Protein AF-A0A9N9B4R3-F1 (afdb_monomer)

Secondary structure (DSSP, 8-state):
-------------HHHHHHHHHHHHHHHHTTT------------------S-SHHHHHHHHHHHHHHHHHHHHHHHHHTT--------TTSPBP-GGGSTT-EEEEE-SHHHHHHHHHH----EEEEEEE----SSSPPSP-EEEEE-SSEEEEE-GGGSSS--HHHHHHHH-TTSEEEESSHHHHHHHHHHHH-----SEEEHHHHHHHH-GGG-----SS--HHHHHHHHTS-B----HHHHTS-TTSSS--HHHHHHHHHHS-HHHHHHHHHHHHHHHHH-TT---EE-EE---TTT-------EEP--

Nearest PDB structures (foldseek):
  2e6m-assembly1_A  TM=8.927E-01  e=1.886E-16  Mus musculus
  5c0y-assembly2_B  TM=7.073E-01  e=2.313E-08  Saccharomyces cerevisiae S288C
  3sag-assembly1_A  TM=7.606E-01  e=1.758E-07  Homo sapiens
  3sah-assembly2_B  TM=7.892E-01  e=4.701E-07  Homo sapiens
  5c0x-assembly1_K  TM=7.473E-01  e=3.910E-07  Saccharomyces cerevisiae S288C

Sequence (312 aa):
MFAIKAGTRFKNFRSLERIFATLKNRSRTISELGNSKSVIKVNDTDDEAKITHEDAEEAAISIEKIARNKLSKTTKTTNSIKSIKIIDNSLPVLSYKDDEKYKIKYISDDREANELIGMNRSKLFGFDIEWRVFPKPPSPVSLLQLCDASTIFLFHVARMQRFPRYLQELMENPMILKFGPNICADGKKLFRDYDIQCKSLVELGSLGIQVKKDGFITQRKVQSLRTLVEVLLEKQIIKDQKIQKSNWDCCWLSKPQIDYAANDATYLLAERIFALQSEQIALDPSISYAIDLCDIDQETTKVRRFAMKIII

Radius of gyration: 25.06 Å; Cα contacts (8 Å, |Δi|>4): 427; chains: 1; bounding box: 73×64×55 Å

Structure (mmCIF, N/CA/C/O backbone):
data_AF-A0A9N9B4R3-F1
#
_entry.id   AF-A0A9N9B4R3-F1
#
loop_
_atom_site.group_PDB
_atom_site.id
_atom_site.type_symbol
_atom_site.label_atom_id
_atom_site.label_alt_id
_atom_site.label_comp_id
_atom_site.label_asym_id
_atom_site.label_entity_id
_atom_site.label_seq_id
_atom_site.pdbx_PDB_ins_code
_atom_site.Cartn_x
_atom_site.Cartn_y
_atom_site.Cartn_z
_atom_site.occupancy
_atom_site.B_iso_or_equiv
_atom_site.auth_seq_id
_atom_site.auth_comp_id
_atom_site.auth_asym_id
_atom_site.auth_atom_id
_atom_site.pdbx_PDB_model_num
ATOM 1 N N . MET A 1 1 ? 10.450 26.202 32.221 1.00 26.80 1 MET A N 1
ATOM 2 C CA . MET A 1 1 ? 11.424 25.471 31.381 1.00 26.80 1 MET A CA 1
ATOM 3 C C . MET A 1 1 ? 10.812 24.113 31.057 1.00 26.80 1 MET A C 1
ATOM 5 O O . MET A 1 1 ? 10.721 23.287 31.953 1.00 26.80 1 MET A O 1
ATOM 9 N N . PHE A 1 2 ? 10.278 23.921 29.847 1.00 19.45 2 PHE A N 1
ATOM 10 C CA . PHE A 1 2 ? 9.585 22.678 29.478 1.00 19.45 2 PHE A CA 1
ATOM 11 C C . PHE A 1 2 ? 10.581 21.637 28.958 1.00 19.45 2 PHE A C 1
ATOM 13 O O . PHE A 1 2 ? 11.255 21.877 27.962 1.00 19.45 2 PHE A O 1
ATOM 20 N N . ALA A 1 3 ? 10.649 20.481 29.618 1.00 19.91 3 ALA A N 1
ATOM 21 C CA . ALA A 1 3 ? 11.427 19.335 29.163 1.00 19.91 3 ALA A CA 1
ATOM 22 C C . ALA A 1 3 ? 10.493 18.308 28.505 1.00 19.91 3 ALA A C 1
ATOM 24 O O . ALA A 1 3 ? 9.799 17.561 29.195 1.00 19.91 3 ALA A O 1
ATOM 25 N N . ILE A 1 4 ? 10.472 18.265 27.170 1.00 21.92 4 ILE A N 1
ATOM 26 C CA . ILE A 1 4 ? 9.759 17.218 26.426 1.00 21.92 4 ILE A CA 1
ATOM 27 C C . ILE A 1 4 ? 10.577 15.929 26.547 1.00 21.92 4 ILE A C 1
ATOM 29 O O . ILE A 1 4 ? 11.619 15.773 25.911 1.00 21.92 4 ILE A O 1
ATOM 33 N N . LYS A 1 5 ? 10.128 15.009 27.404 1.00 21.55 5 LYS A N 1
ATOM 34 C CA . LYS A 1 5 ? 10.798 13.725 27.626 1.00 21.55 5 LYS A CA 1
ATOM 35 C C . LYS A 1 5 ? 10.288 12.699 26.614 1.00 21.55 5 LYS A C 1
ATOM 37 O O . LYS A 1 5 ? 9.109 12.361 26.614 1.00 21.55 5 LYS A O 1
ATOM 42 N N . ALA A 1 6 ? 11.177 12.218 25.750 1.00 29.66 6 ALA A N 1
ATOM 43 C CA . ALA A 1 6 ? 10.829 11.252 24.713 1.00 29.66 6 ALA A CA 1
ATOM 44 C C . ALA A 1 6 ? 10.437 9.879 25.290 1.00 29.66 6 ALA A C 1
ATOM 46 O O . ALA A 1 6 ? 11.010 9.427 26.284 1.00 29.66 6 ALA A O 1
ATOM 47 N N . GLY A 1 7 ? 9.534 9.181 24.593 1.00 25.58 7 GLY A N 1
ATOM 48 C CA . GLY A 1 7 ? 9.354 7.734 24.727 1.00 25.58 7 GLY A CA 1
ATOM 49 C C . GLY A 1 7 ? 7.910 7.265 24.899 1.00 25.58 7 GLY A C 1
ATOM 50 O O . GLY A 1 7 ? 7.360 7.287 25.996 1.00 25.58 7 GLY A O 1
ATOM 51 N N . THR A 1 8 ? 7.334 6.687 23.843 1.00 24.30 8 THR A N 1
ATOM 52 C CA . THR A 1 8 ? 6.217 5.739 23.977 1.00 24.30 8 THR A CA 1
ATOM 53 C C . THR A 1 8 ? 6.326 4.666 22.894 1.00 24.30 8 THR A C 1
ATOM 55 O O . THR A 1 8 ? 5.954 4.871 21.744 1.00 24.30 8 THR A O 1
ATOM 58 N N . ARG A 1 9 ? 6.876 3.495 23.248 1.00 29.38 9 ARG A N 1
ATOM 59 C CA . ARG A 1 9 ? 6.822 2.304 22.383 1.00 29.38 9 ARG A CA 1
ATOM 60 C C . ARG A 1 9 ? 5.380 1.791 22.370 1.00 29.38 9 ARG A C 1
ATOM 62 O O . ARG A 1 9 ? 4.942 1.211 23.362 1.00 29.38 9 ARG A O 1
ATOM 69 N N . PHE A 1 10 ? 4.663 1.976 21.263 1.00 29.78 10 PHE A N 1
ATOM 70 C CA . PHE A 1 10 ? 3.275 1.532 21.102 1.00 29.78 10 PHE A CA 1
ATOM 71 C C . PHE A 1 10 ? 3.154 -0.004 21.073 1.00 29.78 10 PHE A C 1
ATOM 73 O O . PHE A 1 10 ? 3.114 -0.639 20.023 1.00 29.78 10 PHE A O 1
ATOM 80 N N . LYS A 1 11 ? 3.077 -0.623 22.257 1.00 30.56 11 LYS A N 1
ATOM 81 C CA . LYS A 1 11 ? 2.686 -2.028 22.432 1.00 30.56 11 LYS A CA 1
ATOM 82 C C . LYS A 1 11 ? 1.174 -2.129 22.656 1.00 30.56 11 LYS A C 1
ATOM 84 O O . LYS A 1 11 ? 0.742 -2.114 23.803 1.00 30.56 11 LYS A O 1
ATOM 89 N N . ASN A 1 12 ? 0.379 -2.291 21.596 1.00 32.66 12 ASN A N 1
ATOM 90 C CA . ASN A 1 12 ? -1.001 -2.783 21.731 1.00 32.66 12 ASN A CA 1
ATOM 91 C C . ASN A 1 12 ? -1.543 -3.413 20.432 1.00 32.66 12 ASN A C 1
ATOM 93 O O . ASN A 1 12 ? -2.305 -2.804 19.695 1.00 32.66 12 ASN A O 1
ATOM 97 N N . PHE A 1 13 ? -1.187 -4.677 20.171 1.00 34.62 13 PHE A N 1
ATOM 98 C CA . PHE A 1 13 ? -1.761 -5.454 19.054 1.00 34.62 13 PHE A CA 1
ATOM 99 C C . PHE A 1 13 ? -3.174 -6.011 19.349 1.00 34.62 13 PHE A C 1
ATOM 101 O O . PHE A 1 13 ? -3.860 -6.468 18.438 1.00 34.62 13 PHE A O 1
ATOM 108 N N . ARG A 1 14 ? -3.634 -5.963 20.611 1.00 34.12 14 ARG A N 1
ATOM 109 C CA . ARG A 1 14 ? -4.874 -6.621 21.078 1.00 34.12 14 ARG A CA 1
ATOM 110 C C . ARG A 1 14 ? -6.180 -6.029 20.527 1.00 34.12 14 ARG A C 1
ATOM 112 O O . ARG A 1 14 ? -7.185 -6.733 20.505 1.00 34.12 14 ARG A O 1
ATOM 119 N N . SER A 1 15 ? -6.191 -4.773 20.079 1.00 38.41 15 SER A N 1
ATOM 120 C CA . SER A 1 15 ? -7.370 -4.161 19.439 1.00 38.41 15 SER A CA 1
ATOM 121 C C . SER A 1 15 ? -7.683 -4.797 18.079 1.00 38.41 15 SER A C 1
ATOM 123 O O . SER A 1 15 ? -8.843 -4.944 17.701 1.00 38.41 15 SER A O 1
ATOM 125 N N . LEU A 1 16 ? -6.652 -5.244 17.361 1.00 39.06 16 LEU A N 1
ATOM 126 C CA . LEU A 1 16 ? -6.773 -5.757 15.998 1.00 39.06 16 LEU A CA 1
ATOM 127 C C . LEU A 1 16 ? -7.431 -7.145 15.958 1.00 39.06 16 LEU A C 1
ATOM 129 O O . LEU A 1 16 ? -8.241 -7.422 15.078 1.00 39.06 16 LEU A O 1
ATOM 133 N N . GLU A 1 17 ? -7.167 -8.002 16.947 1.00 37.72 17 GLU A N 1
ATOM 134 C CA . GLU A 1 17 ? -7.783 -9.337 17.045 1.00 37.72 17 GLU A CA 1
ATOM 135 C C . GLU A 1 17 ? -9.315 -9.268 17.208 1.00 37.72 17 GLU A C 1
ATOM 137 O O . GLU A 1 17 ? -10.041 -10.105 16.665 1.00 37.72 17 GLU A O 1
ATOM 142 N N . ARG A 1 18 ? -9.827 -8.224 17.876 1.00 39.09 18 ARG A N 1
ATOM 143 C CA . ARG A 1 18 ? -11.272 -7.982 18.048 1.00 39.09 18 ARG A CA 1
ATOM 144 C C . ARG A 1 18 ? -11.959 -7.551 16.744 1.00 39.09 18 ARG A C 1
ATOM 146 O O . ARG A 1 18 ? -13.096 -7.957 16.481 1.00 39.09 18 ARG A O 1
ATOM 153 N N . ILE A 1 19 ? -11.246 -6.840 15.865 1.00 40.44 19 ILE A N 1
ATOM 154 C CA . ILE A 1 19 ? -11.707 -6.547 14.496 1.00 40.44 19 ILE A CA 1
ATOM 155 C C . ILE A 1 19 ? -11.880 -7.858 13.708 1.00 40.44 19 ILE A C 1
ATOM 157 O O . ILE A 1 19 ? -12.918 -8.067 13.075 1.00 40.44 19 ILE A O 1
ATOM 161 N N . PHE A 1 20 ? -10.930 -8.797 13.808 1.00 41.50 20 PHE A N 1
ATOM 162 C CA . PHE A 1 20 ? -11.032 -10.095 13.123 1.00 41.50 20 PHE A CA 1
ATOM 163 C C . PHE A 1 20 ? -12.139 -11.002 13.674 1.00 41.50 20 PHE A C 1
ATOM 165 O O . PHE A 1 20 ? -12.796 -11.688 12.888 1.00 41.50 20 PHE A O 1
ATOM 172 N N . ALA A 1 21 ? -12.411 -10.973 14.982 1.00 39.47 21 ALA A N 1
ATOM 173 C CA . ALA A 1 21 ? -13.570 -11.658 15.561 1.00 39.47 21 ALA A CA 1
ATOM 174 C C . ALA A 1 21 ? -14.899 -11.132 14.977 1.00 39.47 21 ALA A C 1
ATOM 176 O O . ALA A 1 21 ? -15.772 -11.915 14.598 1.00 39.47 21 ALA A O 1
ATOM 177 N N . THR A 1 22 ? -15.014 -9.809 14.821 1.00 38.00 22 THR A N 1
ATOM 178 C CA . THR A 1 22 ? -16.197 -9.142 14.249 1.00 38.00 22 THR A CA 1
ATOM 179 C C . THR A 1 22 ? -16.408 -9.500 12.772 1.00 38.00 22 THR A C 1
ATOM 181 O O . THR A 1 22 ? -17.526 -9.824 12.365 1.00 38.00 22 THR A O 1
ATOM 184 N N . LEU A 1 23 ? -15.332 -9.522 11.974 1.00 36.88 23 LEU A N 1
ATOM 185 C CA . LEU A 1 23 ? -15.362 -9.952 10.568 1.00 36.88 23 LEU A CA 1
ATOM 186 C C . LEU A 1 23 ? -15.783 -11.425 10.424 1.00 36.88 23 LEU A C 1
ATOM 188 O O . LEU A 1 23 ? -16.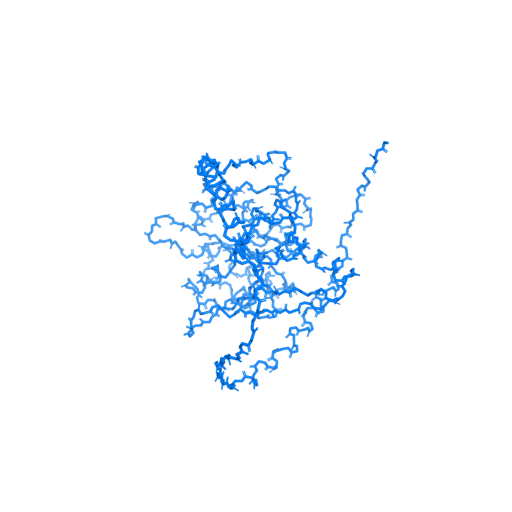648 -11.750 9.608 1.00 36.88 23 LEU A O 1
ATOM 192 N N . LYS A 1 24 ? -15.223 -12.316 11.256 1.00 40.16 24 LYS A N 1
ATOM 193 C CA . LYS A 1 24 ? -15.463 -13.768 11.192 1.00 40.16 24 LYS A CA 1
ATOM 194 C C . LYS A 1 24 ? -16.937 -14.142 11.392 1.00 40.16 24 LYS A C 1
ATOM 196 O O . LYS A 1 24 ? -17.412 -15.078 10.753 1.00 40.16 24 LYS A O 1
ATOM 201 N N . ASN A 1 25 ? -17.669 -13.399 12.223 1.00 35.91 25 ASN A N 1
ATOM 202 C CA . ASN A 1 25 ? -19.098 -13.637 12.451 1.00 35.91 25 ASN A CA 1
ATOM 203 C C . ASN A 1 25 ? -19.978 -13.211 11.259 1.00 35.91 25 ASN A C 1
ATOM 205 O O . ASN A 1 25 ? -20.963 -13.885 10.963 1.00 35.91 25 ASN A O 1
ATOM 209 N N . ARG A 1 26 ? -19.618 -12.139 10.536 1.00 41.06 26 ARG A N 1
ATOM 210 C CA . ARG A 1 26 ? -20.440 -11.585 9.439 1.00 41.06 26 ARG A CA 1
ATOM 211 C C . ARG A 1 26 ? -20.381 -12.361 8.124 1.00 41.06 26 ARG A C 1
ATOM 213 O O . ARG A 1 26 ? -21.324 -12.267 7.344 1.00 41.06 26 ARG A O 1
ATOM 220 N N . SER A 1 27 ? -19.342 -13.168 7.904 1.00 34.41 27 SER A N 1
ATOM 221 C CA . SER A 1 27 ? -19.244 -14.046 6.723 1.00 34.41 27 SER A CA 1
ATOM 222 C C . SER A 1 27 ? -20.416 -15.044 6.619 1.00 34.41 27 SER A C 1
ATOM 224 O O . SER A 1 27 ? -20.790 -15.453 5.526 1.00 34.41 27 SER A O 1
ATOM 226 N N . ARG A 1 28 ? -21.068 -15.379 7.746 1.00 31.80 28 ARG A N 1
ATOM 227 C CA . ARG A 1 28 ? -22.306 -16.181 7.765 1.00 31.80 28 ARG A CA 1
ATOM 228 C C . ARG A 1 28 ? -23.543 -15.365 7.359 1.00 31.80 28 ARG A C 1
ATOM 230 O O . ARG A 1 28 ? -24.291 -15.783 6.483 1.00 31.80 28 ARG A O 1
ATOM 237 N N . THR A 1 29 ? -23.728 -14.178 7.939 1.00 30.86 29 THR A N 1
ATOM 238 C CA . THR A 1 29 ? -24.959 -13.368 7.804 1.00 30.86 29 THR A CA 1
ATOM 239 C C . THR A 1 29 ? -25.199 -12.810 6.395 1.00 30.86 29 THR A C 1
ATOM 241 O O . THR A 1 29 ? -26.336 -12.540 6.021 1.00 30.86 29 THR A O 1
ATOM 244 N N . ILE A 1 30 ? -24.146 -12.630 5.589 1.00 31.86 30 ILE A N 1
ATOM 245 C CA . ILE A 1 30 ? -24.270 -12.099 4.217 1.00 31.86 30 ILE A CA 1
ATOM 246 C C . ILE A 1 30 ? -25.010 -13.079 3.281 1.00 31.86 30 ILE A C 1
ATOM 248 O O . ILE A 1 30 ? -25.538 -12.655 2.257 1.00 31.86 30 ILE A O 1
ATOM 252 N N . SER A 1 31 ? -25.120 -14.361 3.650 1.00 32.44 31 SER A N 1
ATOM 253 C CA . SER A 1 31 ? -25.831 -15.375 2.857 1.00 32.44 31 SER A CA 1
ATOM 254 C C . SER A 1 31 ? -27.368 -15.332 2.957 1.00 32.44 31 SER A C 1
ATOM 256 O O . SER A 1 31 ? -28.031 -15.986 2.158 1.00 32.44 31 SER A O 1
ATOM 258 N N . GLU A 1 32 ? -27.948 -14.552 3.882 1.00 32.44 32 GLU A N 1
ATOM 259 C CA . GLU A 1 32 ? -29.374 -14.672 4.257 1.00 32.44 32 GLU A CA 1
ATOM 260 C C . GLU A 1 32 ? -30.240 -13.426 3.962 1.00 32.44 32 GLU A C 1
ATOM 262 O O . GLU A 1 32 ? -31.467 -13.502 4.009 1.00 32.44 32 GLU A O 1
ATOM 267 N N . LEU A 1 33 ? -29.649 -12.267 3.641 1.00 30.56 33 LEU A N 1
ATOM 268 C CA . LEU A 1 33 ? -30.376 -10.988 3.533 1.00 30.56 33 LEU A CA 1
ATOM 269 C C . LEU A 1 33 ? -30.516 -10.493 2.086 1.00 30.56 33 LEU A C 1
ATOM 271 O O . LEU A 1 33 ? -29.813 -9.585 1.642 1.00 30.56 33 LEU A O 1
ATOM 275 N N . GLY A 1 34 ? -31.468 -11.095 1.365 1.00 26.64 34 GLY A N 1
ATOM 276 C CA . GLY A 1 34 ? -31.649 -10.917 -0.079 1.00 26.64 34 GLY A CA 1
ATOM 277 C C . GLY A 1 34 ? -33.070 -10.621 -0.582 1.00 26.64 34 GLY A C 1
ATOM 278 O O . GLY A 1 34 ? -33.372 -11.042 -1.692 1.00 26.64 34 GLY A O 1
ATOM 279 N N . ASN A 1 35 ? -33.954 -9.936 0.167 1.00 28.11 35 ASN A N 1
ATOM 280 C CA . ASN A 1 35 ? -35.217 -9.422 -0.410 1.00 28.11 35 ASN A CA 1
ATOM 281 C C . ASN A 1 35 ? -35.958 -8.358 0.433 1.00 28.11 35 ASN A C 1
ATOM 283 O O . ASN A 1 35 ? -36.367 -8.658 1.552 1.00 28.11 35 ASN A O 1
ATOM 287 N N . SER A 1 36 ? -36.216 -7.167 -0.143 1.00 26.23 36 SER A N 1
ATOM 288 C CA . SER A 1 36 ? -37.509 -6.420 -0.126 1.00 26.23 36 SER A CA 1
ATOM 289 C C . SER A 1 36 ? -37.371 -4.935 -0.532 1.00 26.23 36 SER A C 1
ATOM 291 O O . SER A 1 36 ? -36.296 -4.348 -0.436 1.00 26.23 36 SER A O 1
ATOM 293 N N . LYS A 1 37 ? -38.479 -4.319 -0.983 1.00 27.23 37 LYS A N 1
ATOM 294 C CA . LYS A 1 37 ? -38.634 -2.883 -1.322 1.00 27.23 37 LYS A CA 1
ATOM 295 C C . LYS A 1 37 ? -39.978 -2.352 -0.797 1.00 27.23 37 LYS A C 1
ATOM 297 O O . LYS A 1 37 ? -40.953 -3.094 -0.869 1.00 27.23 37 LYS A O 1
ATOM 302 N N . SER A 1 38 ? -40.078 -1.061 -0.461 1.00 23.41 38 SER A N 1
ATOM 303 C CA . SER A 1 38 ? -41.340 -0.284 -0.498 1.00 23.41 38 SER A CA 1
ATOM 304 C C . SER A 1 38 ? -41.090 1.242 -0.413 1.00 23.41 38 SER A C 1
ATOM 306 O O . SER A 1 38 ? -39.973 1.668 -0.120 1.00 23.41 38 SER A O 1
ATOM 308 N N . VAL A 1 39 ? -42.101 2.060 -0.756 1.00 23.95 39 VAL A N 1
ATOM 309 C CA . VAL A 1 39 ? -42.059 3.540 -0.905 1.00 23.95 39 VAL A CA 1
ATOM 310 C C . VAL A 1 39 ? -43.432 4.139 -0.547 1.00 23.95 39 VAL A C 1
ATOM 312 O O . VAL A 1 39 ? -44.425 3.598 -1.022 1.00 23.95 39 VAL A O 1
ATOM 315 N N . ILE A 1 40 ? -43.501 5.260 0.199 1.00 21.31 40 ILE A N 1
ATOM 316 C CA . ILE A 1 40 ? -44.708 6.111 0.422 1.00 21.31 40 ILE A CA 1
ATOM 317 C C . ILE A 1 40 ? -44.294 7.614 0.498 1.00 21.31 40 ILE A C 1
ATOM 319 O O . ILE A 1 40 ? -43.113 7.904 0.696 1.00 21.31 40 ILE A O 1
ATOM 323 N N . LYS A 1 41 ? -45.227 8.563 0.269 1.00 20.86 41 LYS A N 1
ATOM 324 C CA . LYS A 1 41 ? -45.057 10.041 0.173 1.00 20.86 41 LYS A CA 1
ATOM 325 C C . LYS A 1 41 ? -46.413 10.771 0.445 1.00 20.86 41 LYS A C 1
ATOM 327 O O . LYS A 1 41 ? -47.419 10.073 0.400 1.00 20.86 41 LYS A O 1
ATOM 332 N N . VAL A 1 42 ? -46.435 12.123 0.555 1.00 23.66 42 VAL A N 1
ATOM 333 C CA . VAL A 1 42 ? -47.609 13.074 0.590 1.00 23.66 42 VAL A CA 1
ATOM 334 C C . VAL A 1 42 ? -48.178 13.318 2.026 1.00 23.66 42 VAL A C 1
ATOM 336 O O . VAL A 1 42 ? -48.378 12.313 2.700 1.00 23.66 42 VAL A O 1
ATOM 339 N N . ASN A 1 43 ? -48.338 14.512 2.667 1.00 23.23 43 ASN A N 1
ATOM 340 C CA . ASN A 1 43 ? -48.608 15.969 2.368 1.00 23.23 43 ASN A CA 1
ATOM 341 C C . ASN A 1 43 ? -50.133 16.347 2.482 1.00 23.23 43 ASN A C 1
ATOM 343 O O . ASN A 1 43 ? -50.920 15.555 1.976 1.00 23.23 43 ASN A O 1
ATOM 347 N N . ASP A 1 44 ? -50.697 17.447 3.055 1.00 26.70 44 ASP A N 1
ATOM 348 C CA . ASP A 1 44 ? -50.299 18.661 3.859 1.00 26.70 44 ASP A CA 1
ATOM 349 C C . ASP A 1 44 ? -51.543 19.227 4.677 1.00 26.70 44 ASP A C 1
ATOM 351 O O . ASP A 1 44 ? -52.369 18.405 5.064 1.00 26.70 44 ASP A O 1
ATOM 355 N N . THR A 1 45 ? -51.726 20.565 4.895 1.00 26.95 45 THR A N 1
ATOM 356 C CA . THR A 1 45 ? -52.933 21.361 5.390 1.00 26.95 45 THR A CA 1
ATOM 357 C C . THR A 1 45 ? -53.306 21.377 6.914 1.00 26.95 45 THR A C 1
ATOM 359 O O . THR A 1 45 ? -53.076 20.367 7.573 1.00 26.95 45 THR A O 1
ATOM 362 N N . ASP A 1 46 ? -53.865 22.423 7.591 1.00 25.98 46 ASP A N 1
ATOM 363 C CA . ASP A 1 46 ? -54.238 23.844 7.266 1.00 25.98 46 ASP A CA 1
ATOM 364 C C . ASP A 1 46 ? -54.341 24.832 8.495 1.00 25.98 46 ASP A C 1
ATOM 366 O O . ASP A 1 46 ? -54.511 24.409 9.638 1.00 25.98 46 ASP A O 1
ATOM 370 N N . ASP A 1 47 ? -54.252 26.142 8.176 1.00 27.11 47 ASP A N 1
ATOM 371 C CA . ASP A 1 47 ? -54.505 27.485 8.802 1.00 27.11 47 ASP A CA 1
ATOM 372 C C . ASP A 1 47 ? -55.219 27.799 10.159 1.00 27.11 47 ASP A C 1
ATOM 374 O O . ASP A 1 47 ? -56.248 27.229 10.507 1.00 27.11 47 ASP A O 1
ATOM 378 N N . GLU A 1 48 ? -54.783 28.913 10.804 1.00 25.86 48 GLU A N 1
ATOM 379 C CA . GLU A 1 48 ? -55.593 30.140 11.102 1.00 25.86 48 GLU A CA 1
ATOM 380 C C . GLU A 1 48 ? -54.691 31.353 11.516 1.00 25.86 48 GLU A C 1
ATOM 382 O O . GLU A 1 48 ? -53.588 31.143 12.023 1.00 25.86 48 GLU A O 1
ATOM 387 N N . ALA A 1 49 ? -55.097 32.629 11.311 1.00 27.62 49 ALA A N 1
ATOM 388 C CA . ALA A 1 49 ? -54.181 33.797 11.427 1.00 27.62 49 ALA A CA 1
ATOM 389 C C . ALA A 1 49 ? -54.776 35.141 11.938 1.00 27.62 49 ALA A C 1
ATOM 391 O O . ALA A 1 49 ? -55.960 35.427 11.755 1.00 27.62 49 ALA A O 1
ATOM 392 N N . LYS A 1 50 ? -53.918 36.016 12.515 1.00 26.16 50 LYS A N 1
ATOM 393 C CA . LYS A 1 50 ? -54.175 37.454 12.805 1.00 26.16 50 LYS A CA 1
ATOM 394 C C . LYS A 1 50 ? -52.880 38.270 13.047 1.00 26.16 50 LYS A C 1
ATOM 396 O O . LYS A 1 50 ? -52.198 38.016 14.028 1.00 26.16 50 LYS A O 1
ATOM 401 N N . ILE A 1 51 ? -52.616 39.256 12.171 1.00 27.92 51 ILE A N 1
ATOM 402 C CA . ILE A 1 51 ? -51.938 40.575 12.362 1.00 27.92 51 ILE A CA 1
ATOM 403 C C . ILE A 1 51 ? -50.827 40.653 13.444 1.00 27.92 51 ILE A C 1
ATOM 405 O O . ILE A 1 51 ? -51.125 40.553 14.629 1.00 27.92 51 ILE A O 1
ATOM 409 N N . THR A 1 52 ? -49.553 40.963 13.159 1.00 39.88 52 THR A N 1
ATOM 410 C CA . THR A 1 52 ? -48.841 41.333 11.907 1.00 39.88 52 THR A CA 1
ATOM 411 C C . THR A 1 52 ? -47.344 41.047 12.083 1.00 39.88 52 THR A C 1
ATOM 413 O O . THR A 1 52 ? -46.801 41.340 13.148 1.00 39.88 52 THR A O 1
ATOM 416 N N . HIS A 1 53 ? -46.665 40.554 11.041 1.00 35.56 53 HIS A N 1
ATOM 417 C CA . HIS A 1 53 ? -45.202 40.356 11.041 1.00 35.56 53 HIS A CA 1
ATOM 418 C C . HIS A 1 53 ? -44.516 40.739 9.708 1.00 35.56 53 HIS A C 1
ATOM 420 O O . HIS A 1 53 ? -43.332 41.074 9.713 1.00 35.56 53 HIS A O 1
ATOM 426 N N . GLU A 1 54 ? -45.248 40.756 8.585 1.00 34.91 54 GLU A N 1
ATOM 427 C CA . GLU A 1 54 ? -44.694 40.969 7.234 1.00 34.91 54 GLU A CA 1
ATOM 428 C C . GLU A 1 54 ? -43.993 42.324 7.042 1.00 34.91 54 GLU A C 1
ATOM 430 O O . GLU A 1 54 ? -42.905 42.347 6.475 1.00 34.91 54 GLU A O 1
ATOM 435 N N . ASP A 1 55 ? -44.518 43.434 7.577 1.00 32.53 55 ASP A N 1
ATOM 436 C CA . ASP A 1 55 ? -43.860 44.754 7.471 1.00 32.53 55 ASP A CA 1
ATOM 437 C C . ASP A 1 55 ? -42.455 44.768 8.113 1.00 32.53 55 ASP A C 1
ATOM 439 O O . ASP A 1 55 ? -41.550 45.484 7.673 1.00 32.53 55 ASP A O 1
ATOM 443 N N . ALA A 1 56 ? -42.251 43.954 9.155 1.00 33.50 56 ALA A N 1
ATOM 444 C CA . ALA A 1 56 ? -40.953 43.781 9.801 1.00 33.50 56 ALA A CA 1
ATOM 445 C C . ALA A 1 56 ? -40.051 42.806 9.022 1.00 33.50 56 ALA A C 1
ATOM 447 O O . ALA A 1 56 ? -38.835 43.016 8.957 1.00 33.50 56 ALA A O 1
ATOM 448 N N . GLU A 1 57 ? -40.624 41.772 8.399 1.00 37.41 57 GLU A N 1
ATOM 449 C CA . GLU A 1 57 ? -39.876 40.836 7.557 1.00 37.41 57 GLU A CA 1
ATOM 450 C C . GLU A 1 57 ? -39.444 41.452 6.221 1.00 37.41 57 GLU A C 1
ATOM 452 O O . GLU A 1 57 ? -38.289 41.270 5.850 1.00 37.41 57 GLU A O 1
ATOM 457 N N . GLU A 1 58 ? -40.260 42.256 5.530 1.00 37.12 58 GLU A N 1
ATOM 458 C CA . GLU A 1 58 ? -39.823 42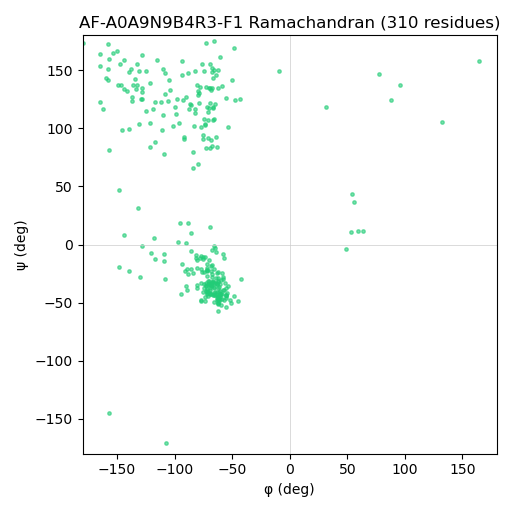.986 4.326 1.00 37.12 58 GLU A CA 1
ATOM 459 C C . GLU A 1 58 ? -38.653 43.935 4.637 1.00 37.12 58 GLU A C 1
ATOM 461 O O . GLU A 1 58 ? -37.657 43.973 3.901 1.00 37.12 58 GLU A O 1
ATOM 466 N N . ALA A 1 59 ? -38.715 44.652 5.765 1.00 36.56 59 ALA A N 1
ATOM 467 C CA . ALA A 1 59 ? -37.625 45.505 6.230 1.00 36.56 59 ALA A CA 1
ATOM 468 C C . ALA A 1 59 ? -36.346 44.694 6.524 1.00 36.56 59 ALA A C 1
ATOM 470 O O . ALA A 1 59 ? -35.257 45.054 6.057 1.00 36.56 59 ALA A O 1
ATOM 471 N N . ALA A 1 60 ? -36.469 43.568 7.236 1.00 34.94 60 ALA A N 1
ATOM 472 C CA . ALA A 1 60 ? -35.353 42.670 7.532 1.00 34.94 60 ALA A CA 1
ATOM 473 C C . ALA A 1 60 ? -34.755 42.049 6.257 1.00 34.94 60 ALA A C 1
ATOM 475 O O . ALA A 1 60 ? -33.538 42.091 6.064 1.00 34.94 60 ALA A O 1
ATOM 476 N N . ILE A 1 61 ? -35.593 41.548 5.345 1.00 38.47 61 ILE A N 1
ATOM 477 C CA . ILE A 1 61 ? -35.202 40.965 4.056 1.00 38.47 61 ILE A CA 1
ATOM 478 C C . ILE A 1 61 ? -34.500 42.011 3.191 1.00 38.47 61 ILE A C 1
ATOM 480 O O . ILE A 1 61 ? -33.485 41.696 2.571 1.00 38.47 61 ILE A O 1
ATOM 484 N N . SER A 1 62 ? -34.968 43.261 3.163 1.00 37.25 62 SER A N 1
ATOM 485 C CA . SER A 1 62 ? -34.315 44.347 2.422 1.00 37.25 62 SER A CA 1
ATOM 486 C C . SER A 1 62 ? -32.908 44.640 2.963 1.00 37.25 62 SER A C 1
ATOM 488 O O . SER A 1 62 ? -31.932 44.644 2.201 1.00 37.25 62 SER A O 1
ATOM 490 N N . ILE A 1 63 ? -32.762 44.766 4.288 1.00 38.50 63 ILE A N 1
ATOM 491 C CA . ILE A 1 63 ? -31.463 44.946 4.957 1.00 38.50 63 ILE A CA 1
ATOM 492 C C . ILE A 1 63 ? -30.542 43.745 4.693 1.00 38.50 63 ILE A C 1
ATOM 494 O O . ILE A 1 63 ? -29.379 43.925 4.320 1.00 38.50 63 ILE A O 1
ATOM 498 N N . GLU A 1 64 ? -31.048 42.516 4.804 1.00 38.81 64 GLU A N 1
ATOM 499 C CA . GLU A 1 64 ? -30.264 41.301 4.588 1.00 38.81 64 GLU A CA 1
ATOM 500 C C . GLU A 1 64 ? -29.868 41.120 3.110 1.00 38.81 64 GLU A C 1
ATOM 502 O O . GLU A 1 64 ? -28.764 40.673 2.799 1.00 38.81 64 GLU A O 1
ATOM 507 N N . LYS A 1 65 ? -30.715 41.538 2.165 1.00 40.19 65 LYS A N 1
ATOM 508 C CA . LYS A 1 65 ? -30.445 41.544 0.716 1.00 40.19 65 LYS A CA 1
ATOM 509 C C . LYS A 1 65 ? -29.404 42.605 0.346 1.00 40.19 65 LYS A C 1
ATOM 511 O O . LYS A 1 65 ? -28.571 42.356 -0.530 1.00 40.19 65 LYS A O 1
ATOM 516 N N . ILE A 1 66 ? -29.366 43.742 1.045 1.00 40.75 66 ILE A N 1
ATOM 517 C CA . ILE A 1 66 ? -28.284 44.738 0.949 1.00 40.75 66 ILE A CA 1
ATOM 518 C C . ILE A 1 66 ? -26.982 44.191 1.562 1.00 40.75 66 ILE A C 1
ATOM 520 O O . ILE A 1 66 ? -25.918 44.320 0.947 1.00 40.75 66 ILE A O 1
ATOM 524 N N . ALA A 1 67 ? -27.052 43.525 2.718 1.00 37.44 67 ALA A N 1
ATOM 525 C CA . ALA A 1 67 ? -25.905 42.896 3.373 1.00 37.44 67 ALA A CA 1
ATOM 526 C C . ALA A 1 67 ? -25.291 41.784 2.506 1.00 37.44 67 ALA A C 1
ATOM 528 O O . ALA A 1 67 ? -24.097 41.834 2.204 1.00 37.44 67 ALA A O 1
ATOM 529 N N . ARG A 1 68 ? -26.106 40.845 2.001 1.00 38.81 68 ARG A N 1
ATOM 530 C CA . ARG A 1 68 ? -25.692 39.799 1.049 1.00 38.81 68 ARG A CA 1
ATOM 531 C C . ARG A 1 68 ? -25.110 40.393 -0.232 1.00 38.81 68 ARG A C 1
ATOM 533 O O . ARG A 1 68 ? -24.095 39.896 -0.710 1.00 38.81 68 ARG A O 1
ATOM 540 N N . ASN A 1 69 ? -25.664 41.487 -0.766 1.00 40.78 69 ASN A N 1
ATOM 541 C CA . ASN A 1 69 ? -25.077 42.158 -1.932 1.00 40.78 69 ASN A CA 1
ATOM 542 C C . ASN A 1 69 ? -23.703 42.781 -1.632 1.00 40.78 69 ASN A C 1
ATOM 544 O O . ASN A 1 69 ? -22.781 42.592 -2.431 1.00 40.78 69 ASN A O 1
ATOM 548 N N . LYS A 1 70 ? -23.517 43.458 -0.486 1.00 39.97 70 LYS A N 1
ATOM 549 C CA . LYS A 1 70 ? -22.192 43.943 -0.049 1.00 39.97 70 LYS A CA 1
ATOM 550 C C . LYS A 1 70 ? -21.207 42.782 0.131 1.00 39.97 70 LYS A C 1
ATOM 552 O O . LYS A 1 70 ? -20.114 42.842 -0.428 1.00 39.97 70 LYS A O 1
ATOM 557 N N . LEU A 1 71 ? -21.619 41.703 0.800 1.00 37.28 71 LEU A N 1
ATOM 558 C CA . LEU A 1 71 ? -20.799 40.507 1.021 1.00 37.28 71 LEU A CA 1
ATOM 559 C C . LEU A 1 71 ? -20.452 39.778 -0.294 1.00 37.28 71 LEU A C 1
ATOM 561 O O . LEU A 1 71 ? -19.346 39.261 -0.450 1.00 37.28 71 LEU A O 1
ATOM 565 N N . SER A 1 72 ? -21.352 39.795 -1.284 1.00 39.44 72 SER A N 1
ATOM 566 C CA . SER A 1 72 ? -21.089 39.270 -2.633 1.00 39.44 72 SER A CA 1
ATOM 567 C C . SER A 1 72 ? -20.034 40.088 -3.390 1.00 39.44 72 SER A C 1
ATOM 569 O O . SER A 1 72 ? -19.266 39.534 -4.175 1.00 39.44 72 SER A O 1
ATOM 571 N N . LYS A 1 73 ? -19.959 41.405 -3.143 1.00 38.22 73 LYS A N 1
ATOM 572 C CA . LYS A 1 73 ? -18.953 42.287 -3.751 1.00 38.22 73 LYS A CA 1
ATOM 573 C C . LYS A 1 73 ? -17.582 42.139 -3.088 1.00 38.22 73 LYS A C 1
ATOM 575 O O . LYS A 1 73 ? -16.585 42.205 -3.798 1.00 38.22 73 LYS A O 1
ATOM 580 N N . THR A 1 74 ? -17.499 41.858 -1.784 1.00 33.56 74 THR A N 1
ATOM 581 C CA . THR A 1 74 ? -16.220 41.491 -1.144 1.00 33.56 74 THR A CA 1
ATOM 582 C C . THR A 1 74 ? -15.760 40.079 -1.515 1.00 33.56 74 THR A C 1
ATOM 584 O O . THR A 1 74 ? -14.582 39.901 -1.813 1.00 33.56 74 THR A O 1
ATOM 587 N N . THR A 1 75 ? -16.660 39.091 -1.597 1.00 32.91 75 THR A N 1
ATOM 588 C CA . THR A 1 75 ? -16.294 37.715 -2.007 1.00 32.91 75 THR A CA 1
ATOM 589 C C . THR A 1 75 ? -15.928 37.589 -3.489 1.00 32.91 75 THR A C 1
ATOM 591 O O . THR A 1 75 ? -15.008 36.846 -3.828 1.00 32.91 75 THR A O 1
ATOM 594 N N . LYS A 1 76 ? -16.550 38.361 -4.394 1.00 33.59 76 LYS A N 1
ATOM 595 C CA . LYS A 1 76 ? -16.120 38.409 -5.807 1.00 33.59 76 LYS A CA 1
ATOM 596 C C . LYS A 1 76 ? -14.692 38.939 -5.986 1.00 33.59 76 LYS A C 1
ATOM 598 O O . LYS A 1 76 ? -14.020 38.504 -6.916 1.00 33.59 76 LYS A O 1
ATOM 603 N N . THR A 1 77 ? -14.208 39.801 -5.091 1.00 30.09 77 THR A N 1
ATOM 604 C CA . THR A 1 77 ? -12.832 40.329 -5.138 1.00 30.09 77 THR A CA 1
ATOM 605 C C . THR A 1 77 ? -11.814 39.410 -4.444 1.00 30.09 77 THR A C 1
ATOM 607 O O . THR A 1 77 ? -10.633 39.456 -4.779 1.00 30.09 77 THR A O 1
ATOM 610 N N . THR A 1 78 ? -12.237 38.518 -3.537 1.00 31.78 78 THR A N 1
ATOM 611 C CA . THR A 1 78 ? -11.346 37.525 -2.896 1.00 31.78 78 THR A CA 1
ATOM 612 C C . THR A 1 78 ? -11.306 36.162 -3.595 1.00 31.78 78 THR A C 1
ATOM 614 O O . THR A 1 78 ? -10.323 35.443 -3.435 1.00 31.78 78 THR A O 1
ATOM 617 N N . ASN A 1 79 ? -12.268 35.833 -4.464 1.00 31.03 79 ASN A N 1
ATOM 618 C CA . ASN A 1 79 ? -12.251 34.606 -5.284 1.00 31.03 79 ASN A CA 1
ATOM 619 C C . ASN A 1 79 ? -11.118 34.534 -6.340 1.00 31.03 79 ASN A C 1
ATOM 621 O O . ASN A 1 79 ? -10.986 33.520 -7.023 1.00 31.03 79 ASN A O 1
ATOM 625 N N . SER A 1 80 ? -10.271 35.566 -6.449 1.00 32.28 80 SER A N 1
ATOM 626 C CA . SER A 1 80 ? -9.013 35.540 -7.218 1.00 32.28 80 SER A CA 1
ATOM 627 C C . SER A 1 80 ? -7.768 35.259 -6.365 1.00 32.28 80 SER A C 1
ATOM 629 O O . SER A 1 80 ? -6.660 35.191 -6.905 1.00 32.28 80 SER A O 1
ATOM 631 N N . ILE A 1 81 ? -7.918 35.027 -5.054 1.00 33.59 81 ILE A N 1
ATOM 632 C CA . ILE A 1 81 ? -6.870 34.399 -4.245 1.00 33.59 81 ILE A CA 1
ATOM 633 C C . ILE A 1 81 ? -6.765 32.942 -4.707 1.00 33.59 81 ILE A C 1
ATOM 635 O O . ILE A 1 81 ? -7.424 32.042 -4.184 1.00 33.59 81 ILE A O 1
ATOM 639 N N . LYS A 1 82 ? -5.903 32.707 -5.710 1.00 32.97 82 LYS A N 1
ATOM 640 C CA . LYS A 1 82 ? -5.326 31.383 -5.980 1.00 32.97 82 LYS A CA 1
ATOM 641 C C . LYS A 1 82 ? -4.940 30.796 -4.630 1.00 32.97 82 LYS A C 1
ATOM 643 O O . LYS A 1 82 ? -4.194 31.453 -3.909 1.00 32.97 82 LYS A O 1
ATOM 648 N N . SER A 1 83 ? -5.420 29.597 -4.298 1.00 34.28 83 SER A N 1
ATOM 649 C CA . SER A 1 83 ? -5.091 28.942 -3.030 1.00 34.28 83 SER A CA 1
ATOM 650 C C . SER A 1 83 ? -3.571 28.882 -2.880 1.00 34.28 83 SER A C 1
ATOM 652 O O . SER A 1 83 ? -2.921 28.060 -3.538 1.00 34.28 83 SER A O 1
ATOM 654 N N . ILE A 1 84 ? -3.004 29.786 -2.076 1.00 31.41 84 ILE A N 1
ATOM 655 C CA . ILE A 1 84 ? -1.568 29.837 -1.848 1.00 31.41 84 ILE A CA 1
ATOM 656 C C . ILE A 1 84 ? -1.256 28.547 -1.115 1.00 31.41 84 ILE A C 1
ATOM 658 O O . ILE A 1 84 ? -1.629 28.368 0.043 1.00 31.41 84 ILE A O 1
ATOM 662 N N . LYS A 1 85 ? -0.607 27.620 -1.821 1.00 42.97 85 LYS A N 1
ATOM 663 C CA . LYS A 1 85 ? 0.012 26.462 -1.195 1.00 42.97 85 LYS A CA 1
ATOM 664 C C . LYS A 1 85 ? 1.192 26.984 -0.392 1.00 42.97 85 LYS A C 1
ATOM 666 O O . LYS A 1 85 ? 2.326 26.953 -0.862 1.00 42.97 85 LYS A O 1
ATOM 671 N N . ILE A 1 86 ? 0.890 27.448 0.817 1.00 36.53 86 ILE A N 1
ATOM 672 C CA . ILE A 1 86 ? 1.823 27.409 1.930 1.00 36.53 86 ILE A CA 1
ATOM 673 C C . ILE A 1 86 ? 2.068 25.917 2.161 1.00 36.53 86 ILE A C 1
ATOM 675 O O . ILE A 1 86 ? 1.365 25.254 2.916 1.00 36.53 86 ILE A O 1
ATOM 679 N N . ILE A 1 87 ? 3.003 25.365 1.386 1.00 45.41 87 ILE A N 1
ATOM 680 C CA . ILE A 1 87 ? 3.716 24.170 1.801 1.00 45.41 87 ILE A CA 1
ATOM 681 C C . ILE A 1 87 ? 4.517 24.667 2.991 1.00 45.41 87 ILE A C 1
ATOM 683 O O . ILE A 1 87 ? 5.430 25.478 2.816 1.00 45.41 87 ILE A O 1
ATOM 687 N N . ASP A 1 88 ? 4.105 24.275 4.191 1.00 47.81 88 ASP A N 1
ATOM 688 C CA . ASP A 1 88 ? 4.865 24.612 5.378 1.00 47.81 88 ASP A CA 1
ATOM 689 C C . ASP A 1 88 ? 6.149 23.778 5.370 1.00 47.81 88 ASP A C 1
ATOM 691 O O . ASP A 1 88 ? 6.199 22.631 5.817 1.00 47.81 88 ASP A O 1
ATOM 695 N N . ASN A 1 89 ? 7.191 24.369 4.786 1.00 54.22 89 ASN A N 1
ATOM 696 C CA . ASN A 1 89 ? 8.508 23.762 4.654 1.00 54.22 89 ASN A CA 1
ATOM 697 C C . ASN A 1 89 ? 9.194 23.522 6.016 1.00 54.22 89 ASN A C 1
ATOM 699 O O . ASN A 1 89 ? 10.289 22.964 6.021 1.00 54.22 89 ASN A O 1
ATOM 703 N N . SER A 1 90 ? 8.591 23.920 7.147 1.00 75.00 90 SER A N 1
ATOM 704 C CA . SER A 1 90 ? 9.076 23.562 8.485 1.00 75.00 90 SER A CA 1
ATOM 705 C C . SER A 1 90 ? 8.755 22.117 8.889 1.00 75.00 90 SER A C 1
ATOM 707 O O . SER A 1 90 ? 9.471 21.557 9.720 1.00 75.00 90 SER A O 1
ATOM 709 N N . LEU A 1 91 ? 7.729 21.483 8.297 1.00 86.19 91 LEU A N 1
ATOM 710 C CA . LEU A 1 91 ? 7.366 20.109 8.653 1.00 86.19 91 LEU A CA 1
ATOM 711 C C . LEU A 1 91 ? 8.466 19.118 8.227 1.00 86.19 91 LEU A C 1
ATOM 713 O O . LEU A 1 91 ? 8.927 19.173 7.080 1.00 86.19 91 LEU A O 1
ATOM 717 N N . PRO A 1 92 ? 8.858 18.159 9.088 1.00 91.88 92 PRO A N 1
ATOM 718 C CA . PRO A 1 92 ? 9.795 17.111 8.706 1.00 91.88 92 PRO A CA 1
ATOM 719 C C . PRO A 1 92 ? 9.203 16.213 7.610 1.00 91.88 92 PRO A C 1
ATOM 721 O O . PRO A 1 92 ? 7.999 15.952 7.554 1.00 91.88 92 PRO A O 1
ATOM 724 N N . VAL A 1 93 ? 10.058 15.727 6.712 1.00 90.62 93 VAL A N 1
ATOM 725 C CA . VAL A 1 93 ? 9.644 14.846 5.611 1.00 90.62 93 VAL A CA 1
ATOM 726 C C . VAL A 1 93 ? 9.312 13.459 6.163 1.00 90.62 93 VAL A C 1
ATOM 728 O O . VAL A 1 93 ? 10.065 12.920 6.968 1.00 90.62 93 VAL A O 1
ATOM 731 N N . LEU A 1 94 ? 8.201 12.860 5.727 1.00 89.50 94 LEU A N 1
ATOM 732 C CA . LEU A 1 94 ? 7.898 11.464 6.037 1.00 89.50 94 LEU A CA 1
ATOM 733 C C . LEU A 1 94 ? 8.915 10.547 5.350 1.00 89.50 94 LEU A C 1
ATOM 735 O O . LEU A 1 94 ? 8.979 10.500 4.121 1.00 89.50 94 LEU A O 1
ATOM 739 N N . SER A 1 95 ? 9.664 9.787 6.147 1.00 91.38 95 SER A N 1
ATOM 740 C CA . SER A 1 95 ? 10.566 8.749 5.663 1.00 91.38 95 SER A CA 1
ATOM 741 C C . SER A 1 95 ? 10.381 7.454 6.462 1.00 91.38 95 SER A C 1
ATOM 743 O O . SER A 1 95 ? 10.280 7.468 7.688 1.00 91.38 95 SER A O 1
ATOM 745 N N . TYR A 1 96 ? 10.356 6.309 5.774 1.00 89.81 96 TYR A N 1
ATOM 746 C CA . TYR A 1 96 ? 10.300 4.989 6.415 1.00 89.81 96 TYR A CA 1
ATOM 747 C C . TYR A 1 96 ? 11.540 4.713 7.287 1.00 89.81 96 TYR A C 1
ATOM 749 O O . TYR A 1 96 ? 11.482 3.903 8.206 1.00 89.81 96 TYR A O 1
ATOM 757 N N . LYS A 1 97 ? 12.661 5.395 7.003 1.00 91.06 97 LYS A N 1
ATOM 758 C CA . LYS A 1 97 ? 13.954 5.258 7.696 1.00 91.06 97 LYS A CA 1
ATOM 759 C C . LYS A 1 97 ? 13.940 5.901 9.085 1.00 91.06 97 LYS A C 1
ATOM 761 O O . LYS A 1 97 ? 14.878 5.705 9.846 1.00 91.06 97 LYS A O 1
ATOM 766 N N . ASP A 1 98 ? 12.892 6.663 9.397 1.00 89.38 98 ASP A N 1
ATOM 767 C CA . ASP A 1 98 ? 12.709 7.343 10.680 1.00 89.38 98 ASP A CA 1
ATOM 768 C C . ASP A 1 98 ? 12.286 6.359 11.795 1.00 89.38 98 ASP A C 1
ATOM 770 O O . ASP A 1 98 ? 12.291 6.723 12.969 1.00 89.38 98 ASP A O 1
ATOM 774 N N . ASP A 1 99 ? 11.897 5.129 11.432 1.00 86.75 99 ASP A N 1
ATOM 775 C CA . ASP A 1 99 ? 11.516 4.044 12.340 1.00 86.75 99 ASP A CA 1
ATOM 776 C C . ASP A 1 99 ? 12.267 2.758 11.945 1.00 86.75 99 ASP A C 1
ATOM 778 O O . ASP A 1 99 ? 11.930 2.082 10.969 1.00 86.75 99 ASP A O 1
ATOM 782 N N . GLU A 1 100 ? 13.297 2.411 12.726 1.00 87.81 100 GLU A N 1
ATOM 783 C CA . GLU A 1 100 ? 14.183 1.253 12.513 1.00 87.81 100 GLU A CA 1
ATOM 784 C C . GLU A 1 100 ? 13.451 -0.102 12.454 1.00 87.81 100 GLU A C 1
ATOM 786 O O . GLU A 1 100 ? 14.052 -1.109 12.066 1.00 87.81 100 GLU A O 1
ATOM 791 N N . LYS A 1 101 ? 12.160 -0.168 12.823 1.00 89.19 101 LYS A N 1
ATOM 792 C CA . LYS A 1 101 ? 11.370 -1.398 12.678 1.00 89.19 101 LYS A CA 1
ATOM 793 C C . LYS A 1 101 ? 11.198 -1.811 11.213 1.00 89.19 101 LYS A C 1
ATOM 795 O O . LYS A 1 101 ? 11.064 -3.008 10.964 1.00 89.19 101 LYS A O 1
ATOM 800 N N . TYR A 1 102 ? 11.199 -0.860 10.269 1.00 91.31 102 TYR A N 1
ATOM 801 C CA . TYR A 1 102 ? 10.878 -1.116 8.863 1.00 91.31 102 TYR A CA 1
ATOM 802 C C . TYR A 1 102 ? 12.055 -1.665 8.057 1.00 91.31 102 TYR A C 1
ATOM 804 O O . TYR A 1 102 ? 13.048 -0.988 7.789 1.00 91.31 102 TYR A O 1
ATOM 812 N N . LYS A 1 103 ? 11.890 -2.895 7.569 1.00 94.88 103 LYS A N 1
ATOM 813 C CA . LYS A 1 103 ? 12.828 -3.574 6.671 1.00 94.88 103 LYS A CA 1
ATOM 814 C C . LYS A 1 103 ? 12.252 -3.610 5.261 1.00 94.88 103 LYS A C 1
ATOM 816 O O . LYS A 1 103 ? 11.163 -4.140 5.061 1.00 94.88 103 LYS A O 1
ATOM 821 N N . ILE A 1 104 ? 12.981 -3.084 4.277 1.00 96.25 104 ILE A N 1
ATOM 822 C CA . ILE A 1 104 ? 12.606 -3.241 2.864 1.00 96.25 104 ILE A CA 1
ATOM 823 C C . ILE A 1 104 ? 13.003 -4.637 2.378 1.00 96.25 104 ILE A C 1
ATOM 825 O O . ILE A 1 104 ? 14.129 -5.080 2.601 1.00 96.25 104 ILE A O 1
ATOM 829 N N . LYS A 1 105 ? 12.098 -5.288 1.645 1.00 97.50 105 LYS A N 1
ATOM 830 C CA . LYS A 1 105 ? 12.372 -6.439 0.783 1.00 97.50 105 LYS A CA 1
ATOM 831 C C . LYS A 1 105 ? 11.961 -6.100 -0.647 1.00 97.50 105 LYS A C 1
ATOM 833 O O . LYS A 1 105 ? 10.773 -6.059 -0.955 1.00 97.50 105 LYS A O 1
ATOM 838 N N . TYR A 1 106 ? 12.942 -5.836 -1.505 1.00 98.12 106 TYR A N 1
ATOM 839 C CA . TYR A 1 106 ? 12.738 -5.719 -2.948 1.00 98.12 106 TYR A CA 1
ATOM 840 C C . TYR A 1 106 ? 12.820 -7.112 -3.570 1.00 98.12 106 TYR A C 1
ATOM 842 O O . TYR A 1 106 ? 13.842 -7.776 -3.431 1.00 98.12 106 TYR A O 1
ATOM 850 N N . ILE A 1 107 ? 11.735 -7.543 -4.211 1.00 98.38 107 ILE A N 1
ATOM 851 C CA . ILE A 1 107 ? 11.509 -8.929 -4.629 1.00 98.38 107 ILE A CA 1
ATOM 852 C C . ILE A 1 107 ? 11.134 -8.910 -6.109 1.00 98.38 107 ILE A C 1
ATOM 854 O O . ILE A 1 107 ? 10.195 -8.216 -6.501 1.00 98.38 107 ILE A O 1
ATOM 858 N N . SER A 1 108 ? 11.863 -9.656 -6.939 1.00 98.00 108 SER A N 1
ATOM 859 C CA . SER A 1 108 ? 11.656 -9.688 -8.402 1.00 98.00 108 SER A CA 1
ATOM 860 C C . SER A 1 108 ? 11.507 -11.095 -8.992 1.00 98.00 108 SER A C 1
ATOM 862 O O . SER A 1 108 ? 11.232 -11.223 -10.182 1.00 98.00 108 SER A O 1
ATOM 864 N N . ASP A 1 109 ? 11.606 -12.133 -8.158 1.00 98.38 109 ASP A N 1
ATOM 865 C CA . ASP A 1 109 ? 11.318 -13.527 -8.501 1.00 98.38 109 ASP A CA 1
ATOM 866 C C . ASP A 1 109 ? 9.969 -13.967 -7.896 1.00 98.38 109 ASP A C 1
ATOM 868 O O . ASP A 1 109 ? 9.615 -13.582 -6.777 1.00 98.38 109 ASP A O 1
ATOM 872 N N . ASP A 1 110 ? 9.192 -14.765 -8.636 1.00 98.19 110 ASP A N 1
ATOM 873 C CA . ASP A 1 110 ? 7.871 -15.210 -8.175 1.00 98.19 110 ASP A CA 1
ATOM 874 C C . ASP A 1 110 ? 7.925 -16.283 -7.081 1.00 98.19 110 ASP A C 1
ATOM 876 O O . ASP A 1 110 ? 6.977 -16.403 -6.304 1.00 98.19 110 ASP A O 1
ATOM 880 N N . ARG A 1 111 ? 9.008 -17.054 -6.974 1.00 98.31 111 ARG A N 1
ATOM 881 C CA . ARG A 1 111 ? 9.172 -18.106 -5.961 1.00 98.31 111 ARG A CA 1
ATOM 882 C C . ARG A 1 111 ? 9.520 -17.476 -4.622 1.00 98.31 111 ARG A C 1
ATOM 884 O O . ARG A 1 111 ? 8.815 -17.739 -3.653 1.00 98.31 111 ARG A O 1
ATOM 891 N N . GLU A 1 112 ? 10.481 -16.549 -4.601 1.00 98.19 112 GLU A N 1
ATOM 892 C CA . GLU A 1 112 ? 10.800 -15.735 -3.417 1.00 98.19 112 GLU A CA 1
ATOM 893 C C . GLU A 1 112 ? 9.547 -15.003 -2.901 1.00 98.19 112 GLU A C 1
ATOM 895 O O . GLU A 1 112 ? 9.235 -15.042 -1.708 1.00 98.19 112 GLU A O 1
ATOM 900 N N . ALA A 1 113 ? 8.771 -14.387 -3.802 1.00 98.25 113 ALA A N 1
ATOM 901 C CA . ALA A 1 113 ? 7.526 -13.712 -3.440 1.00 98.25 113 ALA A CA 1
ATOM 902 C C . ALA A 1 113 ? 6.494 -14.662 -2.805 1.00 98.25 113 ALA A C 1
ATOM 904 O O . ALA A 1 113 ? 5.861 -14.306 -1.807 1.00 98.25 113 ALA A O 1
ATOM 905 N N . ASN A 1 114 ? 6.343 -15.874 -3.352 1.00 98.19 114 ASN A N 1
ATOM 906 C CA . ASN A 1 114 ? 5.481 -16.901 -2.773 1.00 98.19 114 ASN A CA 1
ATOM 907 C C . ASN A 1 114 ? 6.000 -17.368 -1.405 1.00 98.19 114 ASN A C 1
ATOM 909 O O . ASN A 1 114 ? 5.230 -17.378 -0.451 1.00 98.19 114 ASN A O 1
ATOM 913 N N . GLU A 1 115 ? 7.278 -17.719 -1.264 1.00 97.44 115 GLU A N 1
ATOM 914 C CA . GLU A 1 115 ? 7.855 -18.191 0.004 1.00 97.44 115 GLU A CA 1
ATOM 915 C C . GLU A 1 115 ? 7.674 -17.162 1.129 1.00 97.44 115 GLU A C 1
ATOM 917 O O . GLU A 1 115 ? 7.169 -17.489 2.208 1.00 97.44 115 GLU A O 1
ATOM 922 N N . LEU A 1 116 ? 7.990 -15.894 0.856 1.00 96.31 116 LEU A N 1
ATOM 923 C CA . LEU A 1 116 ? 7.874 -14.811 1.831 1.00 96.31 116 LEU A CA 1
ATOM 924 C C . LEU A 1 116 ? 6.426 -14.542 2.264 1.00 96.31 116 LEU A C 1
ATOM 926 O O . LEU A 1 116 ? 6.182 -14.327 3.453 1.00 96.31 116 LEU A O 1
ATOM 930 N N . ILE A 1 117 ? 5.460 -14.572 1.340 1.00 96.94 117 ILE A N 1
ATOM 931 C CA . ILE A 1 117 ? 4.044 -14.327 1.665 1.00 96.94 117 ILE A CA 1
ATOM 932 C C . ILE A 1 117 ? 3.369 -15.569 2.261 1.00 96.94 117 ILE A C 1
ATOM 934 O O . ILE A 1 117 ? 2.620 -15.446 3.229 1.00 96.94 117 ILE A O 1
ATOM 938 N N . GLY A 1 118 ? 3.702 -16.768 1.782 1.00 94.31 118 GLY A N 1
ATOM 939 C CA . GLY A 1 118 ? 3.225 -18.045 2.323 1.00 94.31 118 GLY A CA 1
ATOM 940 C C . GLY A 1 118 ? 3.675 -18.300 3.768 1.00 94.31 118 GLY A C 1
ATOM 941 O O . GLY A 1 118 ? 2.982 -18.993 4.522 1.00 94.31 118 GLY A O 1
ATOM 942 N N . MET A 1 119 ? 4.785 -17.692 4.202 1.00 93.62 119 MET A N 1
ATOM 943 C CA . MET A 1 119 ? 5.216 -17.673 5.606 1.00 93.62 119 MET A CA 1
ATOM 944 C C . MET A 1 119 ? 4.663 -16.486 6.415 1.00 93.62 119 MET A C 1
ATOM 946 O O . MET A 1 119 ? 4.569 -16.595 7.638 1.00 93.62 119 MET A O 1
ATOM 950 N N . ASN A 1 120 ? 4.242 -15.384 5.781 1.00 94.75 120 ASN A N 1
ATOM 951 C CA . ASN A 1 120 ? 3.693 -14.224 6.492 1.00 94.75 120 ASN A CA 1
ATOM 952 C C . ASN A 1 120 ? 2.345 -14.570 7.172 1.00 94.75 120 ASN A C 1
ATOM 954 O O . ASN A 1 120 ? 1.539 -15.364 6.681 1.00 94.75 120 ASN A O 1
ATOM 958 N N . ARG A 1 121 ? 2.104 -14.008 8.360 1.00 94.44 121 ARG A N 1
ATOM 959 C CA . ARG A 1 121 ? 0.887 -14.212 9.167 1.00 94.44 121 ARG A CA 1
ATOM 960 C C . ARG A 1 121 ? 0.127 -12.913 9.456 1.00 94.44 121 ARG A C 1
ATOM 962 O O . ARG A 1 121 ? -0.996 -12.995 9.956 1.00 94.44 121 ARG A O 1
ATOM 969 N N . SER A 1 122 ? 0.692 -11.759 9.092 1.00 94.06 122 SER A N 1
ATOM 970 C CA . SER A 1 122 ? 0.055 -10.441 9.131 1.00 94.06 122 SER A CA 1
ATOM 971 C C . SER A 1 122 ? -1.317 -10.462 8.443 1.00 94.06 122 SER A C 1
ATOM 973 O O . SER A 1 122 ? -1.530 -11.146 7.439 1.00 94.06 122 SER A O 1
ATOM 975 N N . LYS A 1 123 ? -2.276 -9.728 9.017 1.00 92.31 123 LYS A N 1
ATOM 976 C CA . LYS A 1 123 ? -3.672 -9.626 8.538 1.00 92.31 123 LYS A CA 1
ATOM 977 C C . LYS A 1 123 ? -4.074 -8.209 8.134 1.00 92.31 123 LYS A C 1
ATOM 979 O O . LYS A 1 123 ? -5.233 -7.954 7.818 1.00 92.31 123 LYS A O 1
ATOM 984 N N . LEU A 1 124 ? -3.103 -7.306 8.160 1.00 91.44 124 LEU A N 1
ATOM 985 C CA . LEU A 1 124 ? -3.218 -5.889 7.877 1.00 91.44 124 LEU A CA 1
ATOM 986 C C . LEU A 1 124 ? -2.022 -5.510 7.019 1.00 91.44 124 LEU A C 1
ATOM 988 O O . LEU A 1 124 ? -0.891 -5.778 7.426 1.00 91.44 124 LEU A O 1
ATOM 992 N N . PHE A 1 125 ? -2.274 -4.889 5.874 1.00 96.00 125 PHE A N 1
ATOM 993 C CA . PHE A 1 125 ? -1.219 -4.366 5.020 1.00 96.00 125 PHE A CA 1
ATOM 994 C C . PHE A 1 125 ? -1.570 -2.968 4.519 1.00 96.00 125 PHE A C 1
ATOM 996 O O . PHE A 1 125 ? -2.691 -2.733 4.070 1.00 96.00 125 PHE A O 1
ATOM 1003 N N . GLY A 1 126 ? -0.593 -2.065 4.532 1.00 96.12 126 GLY A N 1
ATOM 1004 C CA . GLY A 1 126 ? -0.622 -0.903 3.650 1.00 96.12 126 GLY A CA 1
ATOM 1005 C C . GLY A 1 126 ? -0.393 -1.375 2.224 1.00 96.12 126 GLY A C 1
ATOM 1006 O O . GLY A 1 126 ? 0.464 -2.231 2.011 1.00 96.12 126 GLY A O 1
ATOM 1007 N N . PHE A 1 127 ? -1.187 -0.885 1.279 1.00 96.81 127 PHE A N 1
ATOM 1008 C CA . PHE A 1 127 ? -1.186 -1.329 -0.112 1.00 96.81 127 PHE A CA 1
ATOM 1009 C C . PHE A 1 127 ? -1.191 -0.123 -1.058 1.00 96.81 127 PHE A C 1
ATOM 1011 O O . PHE A 1 127 ? -1.960 0.819 -0.867 1.00 96.81 127 PHE A O 1
ATOM 1018 N N . ASP A 1 128 ? -0.318 -0.183 -2.063 1.00 96.69 128 ASP A N 1
ATOM 1019 C CA . ASP A 1 128 ? -0.185 0.772 -3.167 1.00 96.69 128 ASP A CA 1
ATOM 1020 C C . ASP A 1 128 ? 0.334 0.029 -4.421 1.00 96.69 128 ASP A C 1
ATOM 1022 O O . ASP A 1 128 ? 0.788 -1.119 -4.324 1.00 96.69 128 ASP A O 1
ATOM 1026 N N . ILE A 1 129 ? 0.268 0.663 -5.594 1.00 97.69 129 ILE A N 1
ATOM 1027 C CA . ILE A 1 129 ? 0.816 0.138 -6.858 1.00 97.69 129 ILE A CA 1
ATOM 1028 C C . ILE A 1 129 ? 1.494 1.239 -7.672 1.00 97.69 129 ILE A C 1
ATOM 1030 O O . ILE A 1 129 ? 1.043 2.378 -7.700 1.00 97.69 129 ILE A O 1
ATOM 1034 N N . GLU A 1 130 ? 2.525 0.880 -8.432 1.00 97.56 130 GLU A N 1
ATOM 1035 C CA . GLU A 1 130 ? 3.167 1.789 -9.388 1.00 97.56 130 GLU A CA 1
ATOM 1036 C C . GLU A 1 130 ? 3.342 1.150 -10.773 1.00 97.56 130 GLU A C 1
ATOM 1038 O O . GLU A 1 130 ? 3.449 -0.074 -10.928 1.00 97.56 130 GLU A O 1
ATOM 1043 N N . TRP A 1 131 ? 3.302 1.987 -11.815 1.00 97.75 131 TRP A N 1
ATOM 1044 C CA . TRP A 1 131 ? 3.328 1.534 -13.208 1.00 97.75 131 TRP A CA 1
ATOM 1045 C C . TRP A 1 131 ? 3.807 2.603 -14.191 1.00 97.75 131 TRP A C 1
ATOM 1047 O O . TRP A 1 131 ? 3.581 3.800 -14.005 1.00 97.75 131 TRP A O 1
ATOM 1057 N N . ARG A 1 132 ? 4.415 2.192 -15.310 1.00 96.69 132 ARG A N 1
ATOM 1058 C CA . ARG A 1 132 ? 4.796 3.145 -16.365 1.00 96.69 132 ARG A CA 1
ATOM 1059 C C . ARG A 1 132 ? 3.552 3.757 -17.029 1.00 96.69 132 ARG A C 1
ATOM 1061 O O . ARG A 1 132 ? 2.772 3.075 -17.694 1.00 96.69 132 ARG A O 1
ATOM 1068 N N . VAL A 1 133 ? 3.407 5.076 -16.896 1.00 94.38 133 VAL A N 1
ATOM 1069 C CA . VAL A 1 133 ? 2.253 5.846 -17.405 1.00 94.38 133 VAL A CA 1
ATOM 1070 C C . VAL A 1 133 ? 2.389 6.248 -18.887 1.00 94.38 133 VAL A C 1
ATOM 1072 O O . VAL A 1 133 ? 1.377 6.487 -19.548 1.00 94.38 133 VAL A O 1
ATOM 1075 N N . PHE A 1 134 ? 3.620 6.335 -19.408 1.00 92.00 134 PHE A N 1
ATOM 1076 C CA . PHE A 1 134 ? 3.925 6.788 -20.773 1.00 92.00 134 PHE A CA 1
ATOM 1077 C C . PHE A 1 134 ? 4.949 5.871 -21.472 1.00 92.00 134 PHE A C 1
ATOM 1079 O O . PHE A 1 134 ? 5.907 5.466 -20.814 1.00 92.00 134 PHE A O 1
ATOM 1086 N N . PRO A 1 135 ? 4.828 5.593 -22.789 1.00 93.06 135 PRO A N 1
ATOM 1087 C CA . PRO A 1 135 ? 3.773 6.043 -23.709 1.00 93.06 135 PRO A CA 1
ATOM 1088 C C . PRO A 1 135 ? 2.390 5.459 -23.365 1.00 93.06 135 PRO A C 1
ATOM 1090 O O . PRO A 1 135 ? 2.257 4.675 -22.432 1.00 93.06 135 PRO A O 1
ATOM 1093 N N . LYS A 1 136 ? 1.345 5.886 -24.086 1.00 91.44 136 LYS A N 1
ATOM 1094 C CA . LYS A 1 136 ? 0.005 5.285 -23.978 1.00 91.44 136 LYS A CA 1
ATOM 1095 C C . LYS A 1 136 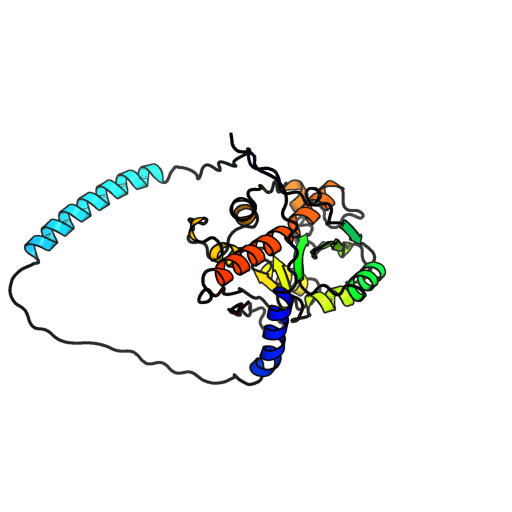? -0.131 4.098 -24.953 1.00 91.44 136 LYS A C 1
ATOM 1097 O O . LYS A 1 136 ? 0.413 4.202 -26.051 1.00 91.44 136 LYS A O 1
ATOM 1102 N N . PRO A 1 137 ? -0.907 3.046 -24.621 1.00 93.12 137 PRO A N 1
ATOM 1103 C CA . PRO A 1 137 ? -1.579 2.819 -23.337 1.00 93.12 137 PRO A CA 1
ATOM 1104 C C . PRO A 1 137 ? -0.569 2.594 -22.193 1.00 93.12 137 PRO A C 1
ATOM 1106 O O . PRO A 1 137 ? 0.532 2.118 -22.455 1.00 93.12 137 PRO A O 1
ATOM 1109 N N . PRO A 1 138 ? -0.913 2.963 -20.943 1.00 95.19 138 PRO A N 1
ATOM 1110 C CA . PRO A 1 138 ? -0.036 2.726 -19.799 1.00 95.19 138 PRO A CA 1
ATOM 1111 C C . PRO A 1 138 ? 0.191 1.222 -19.598 1.00 95.19 138 PRO A C 1
ATOM 1113 O O . PRO A 1 138 ? -0.697 0.418 -19.888 1.00 95.19 138 PRO A O 1
ATOM 1116 N N . SER A 1 139 ? 1.352 0.856 -19.056 1.00 96.81 139 SER A N 1
ATOM 1117 C CA . SER A 1 139 ? 1.692 -0.539 -18.756 1.00 96.81 139 SER A CA 1
ATOM 1118 C C . SER A 1 139 ? 0.715 -1.180 -17.744 1.00 96.81 139 SER A C 1
ATOM 1120 O O . SER A 1 139 ? 0.045 -0.463 -16.978 1.00 96.81 139 SER A O 1
ATOM 1122 N N . PRO A 1 140 ? 0.677 -2.528 -17.668 1.00 97.75 140 PRO A N 1
ATOM 1123 C CA . PRO A 1 140 ? 0.194 -3.266 -16.496 1.00 97.75 140 PRO A CA 1
ATOM 1124 C C . PRO A 1 140 ? 0.807 -2.750 -15.182 1.00 97.75 140 PRO A C 1
ATOM 1126 O O . PRO A 1 140 ? 1.731 -1.939 -15.204 1.00 97.75 140 PRO A O 1
ATOM 1129 N N . VAL A 1 141 ? 0.306 -3.179 -14.018 1.00 98.25 141 VAL A N 1
ATOM 1130 C CA . VAL A 1 141 ? 1.021 -2.905 -12.752 1.00 98.25 141 VAL A CA 1
ATOM 1131 C C . VAL A 1 141 ? 2.445 -3.443 -12.855 1.00 98.25 141 VAL A C 1
ATOM 1133 O O . VAL A 1 141 ? 2.624 -4.618 -13.179 1.00 98.25 141 VAL A O 1
ATOM 1136 N N . SER A 1 142 ? 3.426 -2.577 -12.593 1.00 98.31 142 SER A N 1
ATOM 1137 C CA . SER A 1 142 ? 4.848 -2.915 -12.648 1.00 98.31 142 SER A CA 1
ATOM 1138 C C . SER A 1 142 ? 5.365 -3.312 -11.269 1.00 98.31 142 SER A C 1
ATOM 1140 O O . SER A 1 142 ? 6.091 -4.295 -11.131 1.00 98.31 142 SER A O 1
ATOM 1142 N N . LEU A 1 143 ? 4.947 -2.562 -10.248 1.00 98.62 143 LEU A N 1
ATOM 1143 C CA . LEU A 1 143 ? 5.333 -2.707 -8.852 1.00 98.62 143 LEU A CA 1
ATOM 1144 C C . LEU A 1 143 ? 4.077 -2.779 -7.976 1.00 98.62 143 LEU A C 1
ATOM 1146 O O . LEU A 1 143 ? 3.151 -1.990 -8.158 1.00 98.62 143 LEU A O 1
ATOM 1150 N N . LEU A 1 144 ? 4.062 -3.722 -7.035 1.00 98.44 144 LEU A N 1
ATOM 1151 C CA . LEU A 1 144 ? 3.054 -3.828 -5.984 1.00 98.44 144 LEU A CA 1
ATOM 1152 C C . LEU A 1 144 ? 3.735 -3.648 -4.625 1.00 98.44 144 LEU A C 1
ATOM 1154 O O . LEU A 1 144 ? 4.649 -4.399 -4.272 1.00 98.44 144 LEU A O 1
ATOM 1158 N N . GLN A 1 145 ? 3.275 -2.664 -3.859 1.00 98.12 145 GLN A N 1
ATOM 1159 C CA . GLN A 1 145 ? 3.772 -2.356 -2.525 1.00 98.12 145 GLN A CA 1
ATOM 1160 C C . GLN A 1 145 ? 2.848 -2.989 -1.482 1.00 98.12 145 GLN A C 1
ATOM 1162 O O . GLN A 1 145 ? 1.652 -2.703 -1.470 1.00 98.12 145 GLN A O 1
ATOM 1167 N N . LEU A 1 146 ? 3.397 -3.803 -0.577 1.00 97.75 146 LEU A N 1
ATOM 1168 C CA . LEU A 1 146 ? 2.731 -4.163 0.679 1.00 97.75 146 LEU A CA 1
ATOM 1169 C C . LEU A 1 146 ? 3.609 -3.759 1.858 1.00 97.75 146 LEU A C 1
ATOM 1171 O O . LEU A 1 146 ? 4.809 -3.997 1.838 1.00 97.75 146 LEU A O 1
ATOM 1175 N N . CYS A 1 147 ? 3.027 -3.220 2.920 1.00 96.81 147 CYS A N 1
ATOM 1176 C CA . CYS A 1 147 ? 3.738 -2.979 4.174 1.00 96.81 147 CYS A CA 1
ATOM 1177 C C . CYS A 1 147 ? 2.967 -3.584 5.345 1.00 96.81 147 CYS A C 1
ATOM 1179 O O . CYS A 1 147 ? 1.766 -3.359 5.442 1.00 96.81 147 CYS A O 1
ATOM 1181 N N . ASP A 1 148 ? 3.634 -4.343 6.217 1.00 95.19 148 ASP A N 1
ATOM 1182 C CA . ASP A 1 148 ? 3.099 -4.735 7.528 1.00 95.19 148 ASP A CA 1
ATOM 1183 C C . ASP A 1 148 ? 3.801 -3.983 8.673 1.00 95.19 148 ASP A C 1
ATOM 1185 O O . ASP A 1 148 ? 4.581 -3.063 8.442 1.00 95.19 148 ASP A O 1
ATOM 1189 N N . ALA A 1 149 ? 3.550 -4.375 9.926 1.00 91.88 149 ALA A N 1
ATOM 1190 C CA . ALA A 1 149 ? 4.112 -3.726 11.115 1.00 91.88 149 ALA A CA 1
ATOM 1191 C C . ALA A 1 149 ? 5.654 -3.667 11.187 1.00 91.88 149 ALA A C 1
ATOM 1193 O O . ALA A 1 149 ? 6.191 -3.044 12.104 1.00 91.88 149 ALA A O 1
ATOM 1194 N N . SER A 1 150 ? 6.369 -4.341 10.280 1.00 92.81 150 SER A N 1
ATOM 1195 C CA . SER A 1 150 ? 7.835 -4.411 10.269 1.00 92.81 150 SER A CA 1
ATOM 1196 C C . SER A 1 150 ? 8.475 -4.524 8.883 1.00 92.81 150 SER A C 1
ATOM 1198 O O . SER A 1 150 ? 9.668 -4.265 8.743 1.00 92.81 150 SER A O 1
ATOM 1200 N N . THR A 1 151 ? 7.739 -4.939 7.850 1.00 96.06 151 THR A N 1
ATOM 1201 C CA . THR A 1 151 ? 8.330 -5.243 6.540 1.00 96.06 151 THR A CA 1
ATOM 1202 C C . THR A 1 151 ? 7.599 -4.528 5.414 1.00 96.06 151 THR A C 1
ATOM 1204 O O . THR A 1 151 ? 6.396 -4.701 5.236 1.00 96.06 151 THR A O 1
ATOM 1207 N N . ILE A 1 152 ? 8.362 -3.769 4.627 1.00 97.62 152 ILE A N 1
ATOM 1208 C CA . ILE A 1 152 ? 7.944 -3.135 3.375 1.00 97.62 152 ILE A CA 1
ATOM 1209 C C . ILE A 1 152 ? 8.369 -4.062 2.234 1.00 97.62 152 ILE A C 1
ATOM 1211 O O . ILE A 1 152 ? 9.548 -4.149 1.890 1.00 97.62 152 ILE A O 1
ATOM 1215 N N . PHE A 1 153 ? 7.415 -4.768 1.651 1.00 98.25 153 PHE A N 1
ATOM 1216 C CA . PHE A 1 153 ? 7.596 -5.618 0.485 1.00 98.25 153 PHE A CA 1
ATOM 1217 C C . PHE A 1 153 ? 7.361 -4.805 -0.794 1.00 98.25 153 PHE A C 1
ATOM 1219 O O . PHE A 1 153 ? 6.318 -4.172 -0.963 1.00 98.25 153 PHE A O 1
ATOM 1226 N N . LEU A 1 154 ? 8.328 -4.844 -1.707 1.00 98.56 154 LEU A N 1
ATOM 1227 C CA . LEU A 1 154 ? 8.291 -4.190 -3.012 1.00 98.56 154 LEU A CA 1
ATOM 1228 C C . LEU A 1 154 ? 8.345 -5.282 -4.089 1.00 98.56 154 LEU A C 1
ATOM 1230 O O . LEU A 1 154 ? 9.429 -5.688 -4.514 1.00 98.56 154 LEU A O 1
ATOM 1234 N N . PHE A 1 155 ? 7.176 -5.794 -4.483 1.00 98.69 155 PHE A N 1
ATOM 1235 C CA . PHE A 1 155 ? 7.037 -6.879 -5.456 1.00 98.69 155 PHE A CA 1
ATOM 1236 C C . PHE A 1 155 ? 7.083 -6.324 -6.878 1.00 98.69 155 PHE A C 1
ATOM 1238 O O . PHE A 1 155 ? 6.102 -5.774 -7.383 1.00 98.69 155 PHE A O 1
ATOM 1245 N N . HIS A 1 156 ? 8.225 -6.470 -7.540 1.00 98.50 156 HIS A N 1
ATOM 1246 C CA . HIS A 1 156 ? 8.446 -5.991 -8.900 1.00 98.50 156 HIS A CA 1
ATOM 1247 C C . HIS A 1 156 ? 7.840 -6.966 -9.925 1.00 98.50 156 HIS A C 1
ATOM 1249 O O . HIS A 1 156 ? 8.548 -7.662 -10.651 1.00 98.50 156 HIS A O 1
ATOM 1255 N N . VAL A 1 157 ? 6.507 -7.037 -9.959 1.00 98.31 157 VAL A N 1
ATOM 1256 C CA . VAL A 1 157 ? 5.736 -8.008 -10.751 1.00 98.31 157 VAL A CA 1
ATOM 1257 C C . VAL A 1 157 ? 6.021 -7.948 -12.259 1.00 98.31 157 VAL A C 1
ATOM 1259 O O . VAL A 1 157 ? 6.016 -8.994 -12.898 1.00 98.31 157 VAL A O 1
ATOM 1262 N N . ALA A 1 158 ? 6.413 -6.794 -12.818 1.00 97.69 158 ALA A N 1
ATOM 1263 C CA . ALA A 1 158 ? 6.882 -6.691 -14.212 1.00 97.69 158 ALA A CA 1
ATOM 1264 C C . ALA A 1 158 ? 8.229 -7.395 -14.503 1.00 97.69 158 ALA A C 1
ATOM 1266 O O . ALA A 1 158 ? 8.675 -7.417 -15.657 1.00 97.69 158 ALA A O 1
ATOM 1267 N N . ARG A 1 159 ? 8.914 -7.947 -13.491 1.00 97.75 159 ARG A N 1
ATOM 1268 C CA . ARG A 1 159 ? 10.141 -8.755 -13.645 1.00 97.75 159 ARG A CA 1
ATOM 1269 C C . ARG A 1 159 ? 9.956 -10.244 -13.352 1.00 97.75 159 ARG A C 1
ATOM 1271 O O . ARG A 1 159 ? 10.820 -11.028 -13.734 1.00 97.75 159 ARG A O 1
ATOM 1278 N N . MET A 1 160 ? 8.840 -10.619 -12.732 1.00 97.81 160 MET A N 1
ATOM 1279 C CA . MET A 1 160 ? 8.510 -11.998 -12.372 1.00 97.81 160 MET A CA 1
ATOM 1280 C C . MET A 1 160 ? 8.060 -12.801 -13.602 1.00 97.81 160 MET A C 1
ATOM 1282 O O . MET A 1 160 ? 7.554 -12.229 -14.567 1.00 97.81 160 MET A O 1
ATOM 1286 N N . GLN A 1 161 ? 8.198 -14.135 -13.584 1.00 96.69 161 GLN A N 1
ATOM 1287 C CA . GLN A 1 161 ? 7.742 -14.966 -14.710 1.00 96.69 161 GLN A CA 1
ATOM 1288 C C . GLN A 1 161 ? 6.207 -15.016 -14.802 1.00 96.69 161 GLN A C 1
ATOM 1290 O O . GLN A 1 161 ? 5.646 -15.171 -15.885 1.00 96.69 161 GLN A O 1
ATOM 1295 N N . ARG A 1 162 ? 5.532 -14.919 -13.653 1.00 96.44 162 ARG A N 1
ATOM 1296 C CA . ARG A 1 162 ? 4.073 -14.868 -13.505 1.00 96.44 162 ARG A CA 1
ATOM 1297 C C . ARG A 1 162 ? 3.722 -14.131 -12.213 1.00 96.44 162 ARG A C 1
ATOM 1299 O O . ARG A 1 162 ? 4.579 -13.991 -11.342 1.00 96.44 162 ARG A O 1
ATOM 1306 N N . PHE A 1 163 ? 2.470 -13.708 -12.050 1.00 98.12 163 PHE A N 1
ATOM 1307 C CA . PHE A 1 163 ? 2.035 -13.130 -10.776 1.00 98.12 163 PHE A CA 1
ATOM 1308 C C . PHE A 1 163 ? 2.144 -14.183 -9.643 1.00 98.12 163 PHE A C 1
ATOM 1310 O O . PHE A 1 163 ? 1.743 -15.333 -9.857 1.00 98.12 163 PHE A O 1
ATOM 1317 N N . PRO A 1 164 ? 2.686 -13.863 -8.450 1.00 98.25 164 PRO A N 1
ATOM 1318 C CA . PRO A 1 164 ? 2.857 -14.857 -7.389 1.00 98.25 164 PRO A CA 1
ATOM 1319 C C . PRO A 1 164 ? 1.511 -15.308 -6.806 1.00 98.25 164 PRO A C 1
ATOM 1321 O O . PRO A 1 164 ? 0.753 -14.500 -6.270 1.00 98.25 164 PRO A O 1
ATOM 1324 N N . ARG A 1 165 ? 1.230 -16.615 -6.861 1.00 98.12 165 ARG A N 1
ATOM 1325 C CA . ARG A 1 165 ? -0.027 -17.221 -6.393 1.00 98.12 165 ARG A CA 1
ATOM 1326 C C . ARG A 1 165 ? -0.406 -16.811 -4.963 1.00 98.12 165 ARG A C 1
ATOM 1328 O O . ARG A 1 165 ? -1.528 -16.379 -4.741 1.00 98.12 165 ARG A O 1
ATOM 1335 N N . TYR A 1 166 ? 0.503 -16.911 -3.995 1.00 98.31 166 TYR A N 1
ATOM 1336 C CA . TYR A 1 166 ? 0.202 -16.557 -2.602 1.00 98.31 166 TYR A CA 1
ATOM 1337 C C . TYR A 1 166 ? 0.054 -15.040 -2.390 1.00 98.31 166 TYR A C 1
ATOM 1339 O O . TYR A 1 166 ? -0.623 -14.623 -1.453 1.00 98.31 166 TYR A O 1
ATOM 1347 N N . LEU A 1 167 ? 0.614 -14.205 -3.278 1.00 98.44 167 LEU A N 1
ATOM 1348 C CA . LEU A 1 167 ? 0.332 -12.767 -3.294 1.00 98.44 167 LEU A CA 1
ATOM 1349 C C . LEU A 1 167 ? -1.088 -12.499 -3.818 1.00 98.44 167 LEU A C 1
ATOM 1351 O O . LEU A 1 167 ? -1.806 -11.709 -3.212 1.00 98.44 167 LEU A O 1
ATOM 1355 N N . GLN A 1 168 ? -1.531 -13.199 -4.871 1.00 98.38 168 GLN A N 1
ATOM 1356 C CA . GLN A 1 168 ? -2.925 -13.142 -5.335 1.00 98.38 168 GLN A CA 1
ATOM 1357 C C . GLN A 1 168 ? -3.888 -13.602 -4.230 1.00 98.38 168 GLN A C 1
ATOM 1359 O O . GLN A 1 168 ? -4.780 -12.844 -3.852 1.00 98.38 168 GLN A O 1
ATOM 1364 N N . GLU A 1 169 ? -3.654 -14.780 -3.640 1.00 98.12 169 GLU A N 1
ATOM 1365 C CA . GLU A 1 169 ? -4.486 -15.316 -2.553 1.00 98.12 169 GLU A CA 1
ATOM 1366 C C . GLU A 1 169 ? -4.577 -14.351 -1.356 1.00 98.12 169 GLU A C 1
ATOM 1368 O O . GLU A 1 169 ? -5.624 -14.276 -0.720 1.00 98.12 169 GLU A O 1
ATOM 1373 N N . LEU A 1 170 ? -3.528 -13.571 -1.056 1.00 98.06 170 LEU A N 1
ATOM 1374 C CA . LEU A 1 170 ? -3.539 -12.524 -0.023 1.00 98.06 170 LEU A CA 1
ATOM 1375 C C . LEU A 1 170 ? -4.398 -11.310 -0.419 1.00 98.06 170 LEU A C 1
ATOM 1377 O O . LEU A 1 170 ? -5.169 -10.795 0.404 1.00 98.06 170 LEU A O 1
ATOM 1381 N N . MET A 1 171 ? -4.285 -10.841 -1.664 1.00 97.75 171 MET A N 1
ATOM 1382 C CA . MET A 1 171 ? -5.069 -9.707 -2.171 1.00 97.75 171 MET A CA 1
ATOM 1383 C C . MET A 1 171 ? -6.565 -10.042 -2.247 1.00 97.75 171 MET A C 1
ATOM 1385 O O . MET A 1 171 ? -7.406 -9.214 -1.887 1.00 97.75 171 MET A O 1
ATOM 1389 N N . GLU A 1 172 ? -6.896 -11.276 -2.611 1.00 96.19 172 GLU A N 1
ATOM 1390 C CA . GLU A 1 172 ? -8.264 -11.795 -2.702 1.00 96.19 172 GLU A CA 1
ATOM 1391 C C . GLU A 1 172 ? -8.835 -12.243 -1.343 1.00 96.19 172 GLU A C 1
ATOM 1393 O O . GLU A 1 172 ? -10.039 -12.453 -1.216 1.00 96.19 172 GLU A O 1
ATOM 1398 N N . ASN A 1 173 ? -8.014 -12.349 -0.290 1.00 94.31 173 ASN A N 1
ATOM 1399 C CA . ASN A 1 173 ? -8.485 -12.781 1.026 1.00 94.31 173 ASN A CA 1
ATOM 1400 C C . ASN A 1 173 ? -9.338 -11.697 1.724 1.00 94.31 173 ASN A C 1
ATOM 1402 O O . ASN A 1 173 ? -8.792 -10.643 2.077 1.00 94.31 173 ASN A O 1
ATOM 1406 N N . PRO A 1 174 ? -10.627 -11.941 2.036 1.00 91.12 174 PRO A N 1
ATOM 1407 C CA . PRO A 1 174 ? -11.451 -10.978 2.770 1.00 91.12 174 PRO A CA 1
ATOM 1408 C C . PRO A 1 174 ? -11.063 -10.868 4.257 1.00 91.12 174 PRO A C 1
ATOM 1410 O O . PRO A 1 174 ? -11.337 -9.850 4.889 1.00 91.12 174 PRO A O 1
ATOM 1413 N N . MET A 1 175 ? -10.380 -11.874 4.820 1.00 89.94 175 MET A N 1
ATOM 1414 C CA . MET A 1 175 ? -9.876 -11.874 6.204 1.00 89.94 175 MET A CA 1
ATOM 1415 C C . MET A 1 175 ? -8.500 -11.194 6.348 1.00 89.94 175 MET A C 1
ATOM 1417 O O . MET A 1 175 ? -7.873 -11.294 7.404 1.00 89.94 175 MET A O 1
ATOM 1421 N N . ILE A 1 176 ? -8.013 -10.523 5.300 1.00 91.88 176 ILE A N 1
ATOM 1422 C CA . ILE A 1 176 ? -6.808 -9.688 5.319 1.00 91.88 176 ILE A CA 1
ATOM 1423 C C . ILE A 1 176 ? -7.211 -8.299 4.827 1.00 91.88 176 ILE A C 1
ATOM 1425 O O . ILE A 1 176 ? -7.589 -8.146 3.665 1.00 91.88 176 ILE A O 1
ATOM 1429 N N . LEU A 1 177 ? -7.127 -7.289 5.694 1.00 92.06 177 LEU A N 1
ATOM 1430 C CA . LEU A 1 177 ? -7.406 -5.908 5.299 1.00 92.06 177 LEU A CA 1
ATOM 1431 C C . LEU A 1 177 ? -6.192 -5.345 4.559 1.00 92.06 177 LEU A C 1
ATOM 1433 O O . LEU A 1 177 ? -5.066 -5.422 5.057 1.00 92.06 177 LEU A O 1
ATOM 1437 N N . LYS A 1 178 ? -6.431 -4.754 3.391 1.00 94.81 178 LYS A N 1
ATOM 1438 C CA . LYS A 1 178 ? -5.453 -3.921 2.686 1.00 94.81 178 LYS A CA 1
ATOM 1439 C C . LYS A 1 178 ? -5.944 -2.483 2.802 1.00 94.81 178 LYS A C 1
ATOM 1441 O O . LYS A 1 178 ? -7.111 -2.238 2.524 1.00 94.81 178 LYS A O 1
ATOM 1446 N N . PHE A 1 179 ? -5.117 -1.534 3.220 1.00 93.25 179 PHE A N 1
ATOM 1447 C CA . PHE A 1 179 ? -5.522 -0.133 3.369 1.00 93.25 179 PHE A CA 1
ATOM 1448 C C . PHE A 1 179 ? -4.622 0.813 2.579 1.00 93.25 179 PHE A C 1
ATOM 1450 O O . PHE A 1 179 ? -3.445 0.540 2.366 1.00 93.25 179 PHE A O 1
ATOM 1457 N N . GLY A 1 180 ? -5.197 1.923 2.129 1.00 93.44 180 GLY A N 1
ATOM 1458 C CA . GLY A 1 180 ? -4.493 2.904 1.316 1.00 93.44 180 GLY A CA 1
ATOM 1459 C C . GLY A 1 180 ? -5.381 4.094 0.938 1.00 93.44 180 GLY A C 1
ATOM 1460 O O . GLY A 1 180 ? -6.577 4.096 1.239 1.00 93.44 180 GLY A O 1
ATOM 1461 N N . PRO A 1 181 ? -4.807 5.126 0.305 1.00 89.12 181 PRO A N 1
ATOM 1462 C CA . PRO A 1 181 ? -5.516 6.307 -0.172 1.00 89.12 181 PRO A CA 1
ATOM 1463 C C . PRO A 1 181 ? -5.944 6.106 -1.633 1.00 89.12 181 PRO A C 1
ATOM 1465 O O . PRO A 1 181 ? -5.097 5.866 -2.483 1.00 89.12 181 PRO A O 1
ATOM 1468 N N . ASN A 1 182 ? -7.233 6.233 -1.959 1.00 88.88 182 ASN A N 1
ATOM 1469 C CA . ASN A 1 182 ? -7.788 5.924 -3.293 1.00 88.88 182 ASN A CA 1
ATOM 1470 C C . ASN A 1 182 ? -7.664 4.432 -3.717 1.00 88.88 182 ASN A C 1
ATOM 1472 O O . ASN A 1 182 ? -8.012 4.077 -4.844 1.00 88.88 182 ASN A O 1
ATOM 1476 N N . ILE A 1 183 ? -7.311 3.553 -2.770 1.00 92.38 183 ILE A N 1
ATOM 1477 C CA . ILE A 1 183 ? -7.015 2.107 -2.888 1.00 92.38 183 ILE A CA 1
ATOM 1478 C C . ILE A 1 183 ? -7.955 1.284 -3.792 1.00 92.38 183 ILE A C 1
ATOM 1480 O O . ILE A 1 183 ? -7.580 0.274 -4.389 1.00 92.38 183 ILE A O 1
ATOM 1484 N N . CYS A 1 184 ? -9.216 1.695 -3.897 1.00 91.62 184 CYS A N 1
ATOM 1485 C CA . CYS A 1 184 ? -10.219 1.014 -4.707 1.00 91.62 184 CYS A CA 1
ATOM 1486 C C . CYS A 1 184 ? -9.991 1.195 -6.224 1.00 91.62 184 CYS A C 1
ATOM 1488 O O . CYS A 1 184 ? -10.433 0.365 -7.019 1.00 91.62 184 CYS A O 1
ATOM 1490 N N . ALA A 1 185 ? -9.285 2.248 -6.653 1.00 92.94 185 ALA A N 1
ATOM 1491 C CA . ALA A 1 185 ? -8.813 2.381 -8.032 1.00 92.94 185 ALA A CA 1
ATOM 1492 C C . ALA A 1 185 ? -7.679 1.388 -8.336 1.00 92.94 185 ALA A C 1
ATOM 1494 O O . ALA A 1 185 ? -7.611 0.838 -9.436 1.00 92.94 185 ALA A O 1
ATOM 1495 N N . ASP A 1 186 ? -6.843 1.115 -7.339 1.00 95.69 186 ASP A N 1
ATOM 1496 C CA . ASP A 1 186 ? -5.661 0.264 -7.450 1.00 95.69 186 ASP A CA 1
ATOM 1497 C C . ASP A 1 186 ? -6.051 -1.213 -7.506 1.00 95.69 186 ASP A C 1
ATOM 1499 O O . ASP A 1 186 ? -5.601 -1.950 -8.385 1.00 95.69 186 ASP A O 1
ATOM 1503 N N . GLY A 1 187 ? -7.033 -1.611 -6.688 1.00 95.56 187 GLY A N 1
ATOM 1504 C CA . GLY A 1 187 ? -7.734 -2.887 -6.839 1.00 95.56 187 GLY A CA 1
ATOM 1505 C C . GLY A 1 187 ? -8.350 -3.071 -8.231 1.00 95.56 187 GLY A C 1
ATOM 1506 O O . GLY A 1 187 ? -8.192 -4.127 -8.837 1.00 95.56 187 GLY A O 1
ATOM 1507 N N . LYS A 1 188 ? -8.989 -2.033 -8.795 1.00 94.94 188 LYS A N 1
ATOM 1508 C CA . LYS A 1 188 ? -9.525 -2.080 -10.171 1.00 94.94 188 LYS A CA 1
ATOM 1509 C C . LYS A 1 188 ? -8.438 -2.184 -11.241 1.00 94.94 188 LYS A C 1
ATOM 1511 O O . LYS A 1 188 ? -8.686 -2.778 -12.289 1.00 94.94 188 LYS A O 1
ATOM 1516 N N . LYS A 1 189 ? -7.253 -1.613 -11.008 1.00 96.62 189 LYS A N 1
ATOM 1517 C CA . LYS A 1 189 ? -6.112 -1.737 -11.921 1.00 96.62 189 LYS A CA 1
ATOM 1518 C C . LYS A 1 189 ? -5.491 -3.136 -11.854 1.00 96.62 189 LYS A C 1
ATOM 1520 O O . LYS A 1 189 ? -5.293 -3.714 -12.917 1.00 96.62 189 LYS A O 1
ATOM 1525 N N . LEU A 1 190 ? -5.278 -3.709 -10.666 1.00 96.94 190 LEU A N 1
ATOM 1526 C CA . LEU A 1 190 ? -4.849 -5.111 -10.533 1.00 96.94 190 LEU A CA 1
ATOM 1527 C C . LEU A 1 190 ? -5.847 -6.082 -11.169 1.00 96.94 190 LEU A C 1
ATOM 1529 O O . LEU A 1 190 ? -5.432 -6.971 -11.905 1.00 96.94 190 LEU A O 1
ATOM 1533 N N . PHE A 1 191 ? -7.147 -5.870 -10.965 1.00 96.12 191 PHE A N 1
ATOM 1534 C CA . PHE A 1 191 ? -8.184 -6.682 -11.596 1.00 96.12 191 PHE A CA 1
ATOM 1535 C C . PHE A 1 191 ? -8.144 -6.602 -13.132 1.00 96.12 191 PHE A C 1
ATOM 1537 O O . PHE A 1 191 ? -8.115 -7.627 -13.800 1.00 96.12 191 PHE A O 1
ATOM 1544 N N . ARG A 1 192 ? -8.068 -5.399 -13.719 1.00 95.75 192 ARG A N 1
ATOM 1545 C CA . ARG A 1 192 ? -7.970 -5.247 -15.184 1.00 95.75 192 ARG A CA 1
ATOM 1546 C C . ARG A 1 192 ? -6.698 -5.883 -15.761 1.00 95.75 192 ARG A C 1
ATOM 1548 O O . ARG A 1 192 ? -6.732 -6.389 -16.876 1.00 95.75 192 ARG A O 1
ATOM 1555 N N . ASP A 1 193 ? -5.582 -5.794 -15.042 1.00 96.69 193 ASP A N 1
ATOM 1556 C CA . ASP A 1 193 ? -4.267 -6.168 -15.569 1.00 96.69 193 ASP A CA 1
ATOM 1557 C C . ASP A 1 193 ? -3.892 -7.639 -15.302 1.00 96.69 193 ASP A C 1
ATOM 1559 O O . ASP A 1 193 ? -3.052 -8.176 -16.019 1.00 96.69 193 ASP A O 1
ATOM 1563 N N . TYR A 1 194 ? -4.492 -8.275 -14.285 1.00 96.50 194 TYR A N 1
ATOM 1564 C CA . TYR A 1 194 ? -4.132 -9.618 -13.801 1.00 96.50 194 TYR A CA 1
ATOM 1565 C C . TYR A 1 194 ? -5.335 -10.481 -13.324 1.00 96.50 194 TYR A C 1
ATOM 1567 O O . TYR A 1 194 ? -5.108 -11.534 -12.739 1.00 96.50 194 TYR A O 1
ATOM 1575 N N . ASP A 1 195 ? -6.595 -10.056 -13.523 1.00 95.50 195 ASP A N 1
ATOM 1576 C CA . ASP A 1 195 ? -7.852 -10.693 -13.029 1.00 95.50 195 ASP A CA 1
ATOM 1577 C C . ASP A 1 195 ? -7.963 -10.841 -11.491 1.00 95.50 195 ASP A C 1
ATOM 1579 O O . ASP A 1 195 ? -8.869 -11.482 -10.964 1.00 95.50 195 ASP A O 1
ATOM 1583 N N . ILE A 1 196 ? -7.074 -10.185 -10.733 1.00 96.06 196 ILE A N 1
ATOM 1584 C CA . ILE A 1 196 ? -7.011 -10.300 -9.268 1.00 96.06 196 ILE A CA 1
ATOM 1585 C C . ILE A 1 196 ? -8.212 -9.611 -8.618 1.00 96.06 196 ILE A C 1
ATOM 1587 O O . ILE A 1 196 ? -8.338 -8.381 -8.636 1.00 96.06 196 ILE A O 1
ATOM 1591 N N . GLN A 1 197 ? -9.077 -10.391 -7.973 1.00 94.56 197 GLN A N 1
ATOM 1592 C CA . GLN A 1 197 ? -10.298 -9.889 -7.343 1.00 94.56 197 GLN A CA 1
ATOM 1593 C C . GLN A 1 197 ? -10.053 -9.347 -5.929 1.00 94.56 197 GLN A C 1
ATOM 1595 O O . GLN A 1 197 ? -10.544 -9.901 -4.945 1.00 94.56 197 GLN A O 1
ATOM 1600 N N . CYS A 1 198 ? -9.300 -8.254 -5.809 1.00 95.00 198 CYS A N 1
ATOM 1601 C CA . CYS A 1 198 ? -8.971 -7.638 -4.523 1.00 95.00 198 CYS A CA 1
ATOM 1602 C C . CYS A 1 198 ? -10.200 -7.458 -3.601 1.00 95.00 198 CYS A C 1
ATOM 1604 O O . CYS A 1 198 ? -11.176 -6.803 -3.981 1.00 95.00 198 CYS A O 1
ATOM 1606 N N . LYS A 1 199 ? -10.131 -8.007 -2.379 1.00 92.50 199 LYS A N 1
ATOM 1607 C CA . LYS A 1 199 ? -11.175 -7.900 -1.338 1.00 92.50 199 LYS A CA 1
ATOM 1608 C C . LYS A 1 199 ? -10.666 -7.133 -0.117 1.00 92.50 199 LYS A C 1
ATOM 1610 O O . LYS A 1 199 ? -9.458 -7.093 0.127 1.00 92.50 199 LYS A O 1
ATOM 1615 N N . SER A 1 200 ? -11.578 -6.594 0.689 1.00 91.19 200 SER A N 1
ATOM 1616 C CA . SER A 1 200 ? -11.285 -5.894 1.949 1.00 91.19 200 SER A CA 1
ATOM 1617 C C . SER A 1 200 ? -10.280 -4.739 1.802 1.00 91.19 200 SER A C 1
ATOM 1619 O O . SER A 1 200 ? -9.370 -4.578 2.622 1.00 91.19 200 SER A O 1
ATOM 1621 N N . LEU A 1 201 ? -10.442 -3.934 0.745 1.00 92.56 201 LEU A N 1
ATOM 1622 C CA . LEU A 1 201 ? -9.687 -2.696 0.536 1.00 92.56 201 LEU A CA 1
ATOM 1623 C C . LEU A 1 201 ? -10.289 -1.567 1.387 1.00 92.56 201 LEU A C 1
ATOM 1625 O O . LEU A 1 201 ? -11.491 -1.339 1.323 1.00 92.56 201 LEU A O 1
ATOM 1629 N N . VAL A 1 202 ? -9.482 -0.853 2.170 1.00 90.75 202 VAL A N 1
ATOM 1630 C CA . VAL A 1 202 ? -9.929 0.140 3.164 1.00 90.75 202 VAL A CA 1
ATOM 1631 C C . VAL A 1 202 ? -9.398 1.535 2.829 1.00 90.75 202 VAL A C 1
ATOM 1633 O O . VAL A 1 202 ? -8.191 1.776 2.852 1.00 90.75 202 VAL A O 1
ATOM 1636 N N . GLU A 1 203 ? -10.309 2.469 2.551 1.00 91.56 203 GLU A N 1
ATOM 1637 C CA . GLU A 1 203 ? -9.985 3.847 2.160 1.00 91.56 203 GLU A CA 1
ATOM 1638 C C . GLU A 1 203 ? -9.569 4.719 3.362 1.00 91.56 203 GLU A C 1
ATOM 1640 O O . GLU A 1 203 ? -10.411 5.246 4.104 1.00 91.56 203 GLU A O 1
ATOM 1645 N N . LEU A 1 204 ? -8.259 4.932 3.527 1.00 91.12 204 LEU A N 1
ATOM 1646 C CA . LEU A 1 204 ? -7.695 5.746 4.613 1.00 91.12 204 LEU A CA 1
ATOM 1647 C C . LEU A 1 204 ? -8.141 7.213 4.553 1.00 91.12 204 LEU A C 1
ATOM 1649 O O . LEU A 1 204 ? -8.306 7.845 5.599 1.00 91.12 204 LEU A O 1
ATOM 1653 N N . GLY A 1 205 ? -8.387 7.760 3.359 1.00 89.12 205 GLY A N 1
ATOM 1654 C CA . GLY A 1 205 ? -8.819 9.145 3.188 1.00 89.12 205 GLY A CA 1
ATOM 1655 C C . GLY A 1 205 ? -10.225 9.433 3.709 1.00 89.12 205 GLY A C 1
ATOM 1656 O O . GLY A 1 205 ? -10.533 10.597 3.962 1.00 89.12 205 GLY A O 1
ATOM 1657 N N . SER A 1 206 ? -11.049 8.399 3.911 1.00 87.44 206 SER A N 1
ATOM 1658 C CA . SER A 1 206 ? -12.364 8.494 4.560 1.00 87.44 206 SER A CA 1
ATOM 1659 C C . SER A 1 206 ? -12.282 8.299 6.081 1.00 87.44 206 SER A C 1
ATOM 1661 O O . SER A 1 206 ? -12.993 8.970 6.831 1.00 87.44 206 SER A O 1
ATOM 1663 N N . LEU A 1 207 ? -11.389 7.419 6.553 1.00 86.94 207 LEU A N 1
ATOM 1664 C CA . LEU A 1 207 ? -11.166 7.161 7.979 1.00 86.94 207 LEU A CA 1
ATOM 1665 C C . LEU A 1 207 ? -10.475 8.339 8.674 1.00 86.94 207 LEU A C 1
ATOM 1667 O O . LEU A 1 207 ? -10.884 8.726 9.768 1.00 86.94 207 LEU A O 1
ATOM 1671 N N . GLY A 1 208 ? -9.483 8.956 8.022 1.00 87.75 208 GLY A N 1
ATOM 1672 C CA . GLY A 1 208 ? -8.757 10.110 8.558 1.00 87.75 208 GLY A CA 1
ATOM 1673 C C . GLY A 1 208 ? -9.680 11.270 8.942 1.00 87.75 208 GLY A C 1
ATOM 1674 O O . GLY A 1 208 ? -9.568 11.812 10.039 1.00 87.75 208 GLY A O 1
ATOM 1675 N N . ILE A 1 209 ? -10.661 11.586 8.087 1.00 86.31 209 ILE A N 1
ATOM 1676 C CA . ILE A 1 209 ? -11.668 12.633 8.343 1.00 86.31 209 ILE A CA 1
ATOM 1677 C C . ILE A 1 209 ? -12.429 12.363 9.645 1.00 86.31 209 ILE A C 1
ATOM 1679 O O . ILE A 1 209 ? -12.722 13.289 10.396 1.00 86.31 209 ILE A O 1
ATOM 1683 N N . GLN A 1 210 ? -12.745 11.100 9.933 1.00 86.69 210 GLN A N 1
ATOM 1684 C CA . GLN A 1 210 ? -13.573 10.741 11.081 1.00 86.69 210 GLN A CA 1
ATOM 1685 C C . GLN A 1 210 ? -12.821 10.859 12.412 1.00 86.69 210 GLN A C 1
ATOM 1687 O O . GLN A 1 210 ? -13.440 11.254 13.396 1.00 86.69 210 GLN A O 1
ATOM 1692 N N . VAL A 1 211 ? -11.512 10.568 12.440 1.00 86.69 211 VAL A N 1
ATOM 1693 C CA . VAL A 1 211 ? -10.674 10.682 13.654 1.00 86.69 211 VAL A CA 1
ATOM 1694 C C . VAL A 1 211 ? -10.201 12.106 13.958 1.00 86.69 211 VAL A C 1
ATOM 1696 O O . VAL A 1 211 ? -9.681 12.354 15.044 1.00 86.69 211 VAL A O 1
ATOM 1699 N N . LYS A 1 212 ? -10.331 13.053 13.020 1.00 84.81 212 LYS A N 1
ATOM 1700 C CA . LYS A 1 212 ? -9.823 14.426 13.189 1.00 84.81 212 LYS A CA 1
ATOM 1701 C C . LYS A 1 212 ? -10.688 15.456 12.453 1.00 84.81 212 LYS A C 1
ATOM 1703 O O . LYS A 1 212 ? -10.162 16.312 11.748 1.00 84.81 212 LYS A O 1
ATOM 1708 N N . LYS A 1 213 ? -12.015 15.368 12.610 1.00 70.75 213 LYS A N 1
ATOM 1709 C CA . LYS A 1 213 ? -13.010 16.223 11.923 1.00 70.75 213 LYS A CA 1
ATOM 1710 C C . LYS A 1 213 ? -12.623 17.706 11.943 1.00 70.75 213 LYS A C 1
ATOM 1712 O O . LYS A 1 213 ? -12.558 18.337 10.893 1.00 70.75 213 LYS A O 1
ATOM 1717 N N . ASP A 1 214 ? -12.265 18.215 13.118 1.00 75.00 214 ASP A N 1
ATOM 1718 C CA . ASP A 1 214 ? -11.959 19.635 13.348 1.00 75.00 214 ASP A CA 1
ATOM 1719 C C . ASP A 1 214 ? -10.620 20.077 12.722 1.00 75.00 214 ASP A C 1
ATOM 1721 O O . ASP A 1 214 ? -10.385 21.265 12.519 1.00 75.00 214 ASP A O 1
ATOM 1725 N N . GLY A 1 215 ? -9.748 19.123 12.370 1.00 67.75 215 GLY A N 1
ATOM 1726 C CA . GLY A 1 215 ? -8.509 19.364 11.621 1.00 67.75 215 GLY A CA 1
ATOM 1727 C C . GLY A 1 215 ? -8.685 19.372 10.098 1.00 67.75 215 GLY A C 1
ATOM 1728 O O . GLY A 1 215 ? -7.731 19.665 9.381 1.00 67.75 215 GLY A O 1
ATOM 1729 N N . PHE A 1 216 ? -9.880 19.064 9.579 1.00 75.31 216 PHE A N 1
ATOM 1730 C CA . PHE A 1 216 ? -10.155 18.991 8.144 1.00 75.31 216 PHE A CA 1
ATOM 1731 C C . PHE A 1 216 ? -11.266 19.967 7.730 1.00 75.31 216 PHE A C 1
ATOM 1733 O O . PHE A 1 216 ? -12.421 19.589 7.545 1.00 75.31 216 PHE A O 1
ATOM 1740 N N . ILE A 1 217 ? -10.902 21.232 7.494 1.00 66.25 217 ILE A N 1
ATOM 1741 C CA . ILE A 1 217 ? -11.810 22.253 6.938 1.00 66.25 217 ILE A CA 1
ATOM 1742 C C . ILE A 1 217 ? -12.043 21.965 5.442 1.00 66.25 217 ILE A C 1
ATOM 1744 O O . ILE A 1 217 ? -11.347 22.481 4.567 1.00 66.25 217 ILE A O 1
ATOM 1748 N N . THR A 1 218 ? -12.977 21.063 5.128 1.00 69.81 218 THR A N 1
ATOM 1749 C CA . THR A 1 218 ? -13.164 20.538 3.765 1.00 69.81 218 THR A CA 1
ATOM 1750 C C . THR A 1 218 ? -14.546 19.923 3.544 1.00 69.81 218 THR A C 1
ATOM 1752 O O . THR A 1 218 ? -15.087 19.238 4.405 1.00 69.81 218 THR A O 1
ATOM 1755 N N . GLN A 1 219 ? -15.104 20.104 2.344 1.00 75.06 219 GLN A N 1
ATOM 1756 C CA . GLN A 1 219 ? -16.346 19.440 1.911 1.00 75.06 219 GLN A CA 1
ATOM 1757 C C . GLN A 1 219 ? -16.091 18.082 1.222 1.00 75.06 219 GLN A C 1
ATOM 1759 O O . GLN A 1 219 ? -17.020 17.430 0.741 1.00 75.06 219 GLN A O 1
ATOM 1764 N N . ARG A 1 220 ? -14.828 17.644 1.114 1.00 81.50 220 ARG A N 1
ATOM 1765 C CA . ARG A 1 220 ? -14.465 16.392 0.429 1.00 81.50 220 ARG A CA 1
ATOM 1766 C C . ARG A 1 220 ? -14.705 15.178 1.325 1.00 81.50 220 ARG A C 1
ATOM 1768 O O . ARG A 1 220 ? -14.202 15.129 2.440 1.00 81.50 220 ARG A O 1
ATOM 1775 N N . LYS A 1 221 ? -15.366 14.152 0.778 1.00 81.62 221 LYS A N 1
ATOM 1776 C CA . LYS A 1 221 ? -15.634 12.860 1.447 1.00 81.62 221 LYS A CA 1
ATOM 1777 C C . LYS A 1 221 ? -14.392 11.973 1.652 1.00 81.62 221 LYS A C 1
ATOM 1779 O O . LYS A 1 221 ? -14.470 10.999 2.389 1.00 81.62 221 LYS A O 1
ATOM 1784 N N . VAL A 1 222 ? -13.278 12.291 0.986 1.00 82.75 222 VAL A N 1
ATOM 1785 C CA . VAL A 1 222 ? -11.992 11.575 1.049 1.00 82.75 222 VAL A CA 1
ATOM 1786 C C . VAL A 1 222 ? -10.861 12.611 0.955 1.00 82.75 222 VAL A C 1
ATOM 1788 O O . VAL A 1 222 ? -10.930 13.498 0.098 1.00 82.75 222 VAL A O 1
ATOM 1791 N N . GLN A 1 223 ? -9.838 12.530 1.814 1.00 87.88 223 GLN A N 1
ATOM 1792 C CA . GLN A 1 223 ? -8.635 13.376 1.724 1.00 87.88 223 GLN A CA 1
ATOM 1793 C C . GLN A 1 223 ? -7.490 12.724 0.946 1.00 87.88 223 GLN A C 1
ATOM 1795 O O . GLN A 1 223 ? -7.404 11.506 0.828 1.00 87.88 223 GLN A O 1
ATOM 1800 N N . SER A 1 224 ? -6.578 13.559 0.439 1.00 87.12 224 SER A N 1
ATOM 1801 C CA . SER A 1 224 ? -5.349 13.086 -0.204 1.00 87.12 224 SER A CA 1
ATOM 1802 C C . SER A 1 224 ? -4.339 12.579 0.828 1.00 87.12 224 SER A C 1
ATOM 1804 O O . SER A 1 224 ? -4.263 13.133 1.924 1.00 87.12 224 SER A O 1
ATOM 1806 N N . LEU A 1 225 ? -3.510 11.598 0.449 1.00 87.50 225 LEU A N 1
ATOM 1807 C CA . LEU A 1 225 ? -2.442 11.050 1.296 1.00 87.50 225 LEU A CA 1
ATOM 1808 C C . LEU A 1 225 ? -1.577 12.139 1.946 1.00 87.50 225 LEU A C 1
ATOM 1810 O O . LEU A 1 225 ? -1.321 12.093 3.144 1.00 87.50 225 LEU A O 1
ATOM 1814 N N . ARG A 1 226 ? -1.190 13.158 1.170 1.00 87.94 226 ARG A N 1
ATOM 1815 C CA . ARG A 1 226 ? -0.435 14.315 1.666 1.00 87.94 226 ARG A CA 1
ATOM 1816 C C . ARG A 1 226 ? -1.157 15.000 2.831 1.00 87.94 226 ARG A C 1
ATOM 1818 O O . ARG A 1 226 ? -0.580 15.123 3.900 1.00 87.94 226 ARG A O 1
ATOM 1825 N N . THR A 1 227 ? -2.422 15.367 2.635 1.00 88.38 227 THR A N 1
ATOM 1826 C CA . THR A 1 227 ? -3.244 16.068 3.636 1.00 88.38 227 THR A CA 1
ATOM 1827 C C . THR A 1 227 ? -3.468 15.225 4.892 1.00 88.38 227 THR A C 1
ATOM 1829 O O . THR A 1 227 ? -3.526 15.759 5.993 1.00 88.38 227 THR A O 1
ATOM 1832 N N . LEU A 1 228 ? -3.574 13.900 4.745 1.00 89.69 228 LEU A N 1
ATOM 1833 C CA . LEU A 1 228 ? -3.667 12.983 5.882 1.00 89.69 228 LEU A CA 1
ATOM 1834 C C . LEU A 1 228 ? -2.366 12.953 6.696 1.00 89.69 228 LEU A C 1
ATOM 1836 O O . LEU A 1 228 ? -2.419 12.987 7.920 1.00 89.69 228 LEU A O 1
ATOM 1840 N N . VAL A 1 229 ? -1.207 12.906 6.037 1.00 90.25 229 VAL A N 1
ATOM 1841 C CA . VAL A 1 229 ? 0.105 12.879 6.706 1.00 90.25 229 VAL A CA 1
ATOM 1842 C C . VAL A 1 229 ? 0.447 14.232 7.341 1.00 90.25 229 VAL A C 1
ATOM 1844 O O . VAL A 1 229 ? 0.921 14.254 8.474 1.00 90.25 229 VAL A O 1
ATOM 1847 N N . GLU A 1 230 ? 0.097 15.341 6.687 1.00 89.94 230 GLU A N 1
ATOM 1848 C CA . GLU A 1 230 ? 0.210 16.700 7.239 1.00 89.94 230 GLU A CA 1
ATOM 1849 C C . GLU A 1 230 ? -0.615 16.853 8.533 1.00 89.94 230 GLU A C 1
ATOM 1851 O O . GLU A 1 230 ? -0.093 17.326 9.537 1.00 89.94 230 GLU A O 1
ATOM 1856 N N . VAL A 1 231 ? -1.876 16.396 8.548 1.00 88.94 231 VAL A N 1
ATOM 1857 C CA . VAL A 1 231 ? -2.815 16.620 9.671 1.00 88.94 231 VAL A CA 1
ATOM 1858 C C . VAL A 1 231 ? -2.750 15.552 10.779 1.00 88.94 231 VAL A C 1
ATOM 1860 O O . VAL A 1 231 ? -3.118 15.838 11.919 1.00 88.94 231 VAL A O 1
ATOM 1863 N N . LEU A 1 232 ? -2.323 14.316 10.481 1.00 90.00 232 LEU A N 1
ATOM 1864 C CA . LEU A 1 232 ? -2.337 13.199 11.447 1.00 90.00 232 LEU A CA 1
ATOM 1865 C C . LEU A 1 232 ? -0.947 12.778 11.944 1.00 90.00 232 LEU A C 1
ATOM 1867 O O . LEU A 1 232 ? -0.842 12.277 13.068 1.00 90.00 232 LEU A O 1
ATOM 1871 N N . LEU A 1 233 ? 0.095 12.956 11.123 1.00 89.81 233 LEU A N 1
ATOM 1872 C CA . LEU A 1 233 ? 1.485 12.611 11.454 1.00 89.81 233 LEU A CA 1
ATOM 1873 C C . LEU A 1 233 ? 2.386 13.839 11.662 1.00 89.81 233 LEU A C 1
ATOM 1875 O O . LEU A 1 233 ? 3.527 13.651 12.073 1.00 89.81 233 LEU A O 1
ATOM 1879 N N . GLU A 1 234 ? 1.905 15.055 11.374 1.00 90.50 234 GLU A N 1
ATOM 1880 C CA . GLU A 1 234 ? 2.680 16.307 11.472 1.00 90.50 234 GLU A CA 1
ATOM 1881 C C . GLU A 1 234 ? 3.977 16.254 10.628 1.00 90.50 234 GLU A C 1
ATOM 1883 O O . GLU A 1 234 ? 5.030 16.778 10.992 1.00 90.50 234 GLU A O 1
ATOM 1888 N N . LYS A 1 235 ? 3.891 15.593 9.461 1.00 91.00 235 LYS A N 1
ATOM 1889 C CA . LYS A 1 235 ? 4.969 15.442 8.466 1.00 91.00 235 LYS A CA 1
ATOM 1890 C C . LYS A 1 235 ? 4.501 15.853 7.069 1.00 91.00 235 LYS A C 1
ATOM 1892 O O . LYS A 1 235 ? 3.307 15.877 6.793 1.00 91.00 235 LYS A O 1
ATOM 1897 N N . GLN A 1 236 ? 5.430 16.096 6.146 1.00 90.56 236 GLN A N 1
ATOM 1898 C CA . GLN A 1 236 ? 5.121 16.349 4.728 1.00 90.56 236 GLN A CA 1
ATOM 1899 C C . GLN A 1 236 ? 5.564 15.202 3.801 1.00 90.56 236 GLN A C 1
ATOM 1901 O O . GLN A 1 236 ? 6.561 14.530 4.065 1.00 90.56 236 GLN A O 1
ATOM 1906 N N . ILE A 1 237 ? 4.869 15.006 2.669 1.00 85.44 237 ILE A N 1
ATOM 1907 C CA . ILE A 1 237 ? 5.296 14.073 1.604 1.00 85.44 237 ILE A CA 1
ATOM 1908 C C . ILE A 1 237 ? 5.745 14.831 0.349 1.00 85.44 237 ILE A C 1
ATOM 1910 O O . ILE A 1 237 ? 4.934 15.378 -0.419 1.00 85.44 237 ILE A O 1
ATOM 1914 N N . ILE A 1 238 ? 7.048 14.747 0.080 1.00 83.00 238 ILE A N 1
ATOM 1915 C CA . ILE A 1 238 ? 7.690 15.212 -1.152 1.00 83.00 238 ILE A CA 1
ATOM 1916 C C . ILE A 1 238 ? 7.563 14.122 -2.234 1.00 83.00 238 ILE A C 1
ATOM 1918 O O . ILE A 1 238 ? 8.495 13.368 -2.499 1.00 83.00 238 ILE A O 1
ATOM 1922 N N . LYS A 1 239 ? 6.392 14.029 -2.882 1.00 80.88 239 LYS A N 1
ATOM 1923 C CA . LYS A 1 239 ? 6.227 13.210 -4.097 1.00 80.88 239 LYS A CA 1
ATOM 1924 C C . LYS A 1 239 ? 6.913 13.895 -5.285 1.00 80.88 239 LYS A C 1
ATOM 1926 O O . LYS A 1 239 ? 6.355 14.840 -5.849 1.00 80.88 239 LYS A O 1
ATOM 1931 N N . ASP A 1 240 ? 8.086 13.406 -5.691 1.00 88.12 240 ASP A N 1
ATOM 1932 C CA . ASP A 1 240 ? 8.678 13.781 -6.980 1.00 88.12 240 ASP A CA 1
ATOM 1933 C C . ASP A 1 240 ? 7.868 13.155 -8.126 1.00 88.12 240 ASP A C 1
ATOM 1935 O O . ASP A 1 240 ? 7.786 11.933 -8.277 1.00 88.12 240 ASP A O 1
ATOM 1939 N N . GLN A 1 241 ? 7.278 14.008 -8.964 1.00 89.56 241 GLN A N 1
ATOM 1940 C CA . GLN A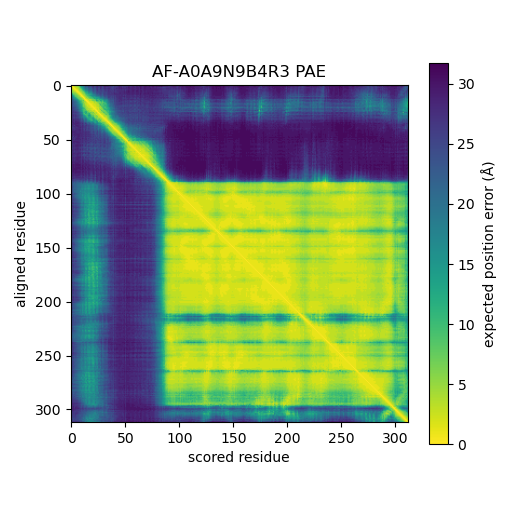 1 241 ? 6.514 13.572 -10.130 1.00 89.56 241 GLN A CA 1
ATOM 1941 C C . GLN A 1 241 ? 7.377 12.884 -11.194 1.00 89.56 241 GLN A C 1
ATOM 1943 O O . GLN A 1 241 ? 6.824 12.145 -12.005 1.00 89.56 241 GLN A O 1
ATOM 1948 N N . LYS A 1 242 ? 8.699 13.110 -11.217 1.00 93.38 242 LYS A N 1
ATOM 1949 C CA . LYS A 1 242 ? 9.621 12.408 -12.124 1.00 93.38 242 LYS A CA 1
ATOM 1950 C C . LYS A 1 242 ? 9.767 10.937 -11.740 1.00 93.38 242 LYS A C 1
ATOM 1952 O O . LYS A 1 242 ? 9.822 10.097 -12.630 1.00 93.38 242 LYS A O 1
ATOM 1957 N N . ILE A 1 243 ? 9.787 10.634 -10.438 1.00 94.19 243 ILE A N 1
ATOM 1958 C CA . ILE A 1 243 ? 9.834 9.258 -9.925 1.00 94.19 243 ILE A CA 1
ATOM 1959 C C . ILE A 1 243 ? 8.470 8.589 -10.114 1.00 94.19 243 ILE A C 1
ATOM 1961 O O . ILE A 1 243 ? 8.404 7.524 -10.718 1.00 94.19 243 ILE A O 1
ATOM 1965 N N . GLN A 1 244 ? 7.379 9.254 -9.718 1.00 92.81 244 GLN A N 1
ATOM 1966 C CA . GLN A 1 244 ? 6.017 8.738 -9.912 1.00 92.81 244 GLN A CA 1
ATOM 1967 C C . GLN A 1 244 ? 5.719 8.385 -11.381 1.00 92.81 244 GLN A C 1
ATOM 1969 O O . GLN A 1 244 ? 5.121 7.362 -11.680 1.00 92.81 244 GLN A O 1
ATOM 1974 N N . LYS A 1 245 ? 6.153 9.225 -12.329 1.00 93.94 245 LYS A N 1
ATOM 1975 C CA . LYS A 1 245 ? 5.923 9.027 -13.773 1.00 93.94 245 LYS A CA 1
ATOM 1976 C C . LYS A 1 245 ? 7.102 8.333 -14.470 1.00 93.94 245 LYS A C 1
ATOM 1978 O O . LYS A 1 245 ? 7.240 8.455 -15.687 1.00 93.94 245 LYS A O 1
ATOM 1983 N N . SER A 1 246 ? 7.971 7.661 -13.713 1.00 95.62 246 SER A N 1
ATOM 1984 C CA . SER A 1 246 ? 9.166 6.998 -14.241 1.00 95.62 246 SER A CA 1
ATOM 1985 C C . SER A 1 246 ? 8.838 5.717 -15.023 1.00 95.62 246 SER A C 1
ATOM 1987 O O . SER A 1 246 ? 7.697 5.253 -15.088 1.00 95.62 246 SER A O 1
ATOM 1989 N N . ASN A 1 247 ? 9.863 5.126 -15.643 1.00 96.94 247 ASN A N 1
ATOM 1990 C CA . ASN A 1 247 ? 9.770 3.771 -16.171 1.00 96.94 247 ASN A CA 1
ATOM 1991 C C . ASN A 1 247 ? 9.837 2.769 -15.009 1.00 96.94 247 ASN A C 1
ATOM 1993 O O . ASN A 1 247 ? 10.927 2.348 -14.626 1.00 96.94 247 ASN A O 1
ATOM 1997 N N . TRP A 1 248 ? 8.680 2.398 -14.464 1.00 98.00 248 TRP A N 1
ATOM 1998 C CA . TRP A 1 248 ? 8.574 1.361 -13.435 1.00 98.00 248 TRP A CA 1
ATOM 1999 C C . TRP A 1 248 ? 8.737 -0.070 -13.977 1.00 98.00 248 TRP A C 1
ATOM 2001 O O . TRP A 1 248 ? 8.921 -0.972 -13.178 1.00 98.00 248 TRP A O 1
ATOM 2011 N N . ASP A 1 249 ? 8.746 -0.287 -15.301 1.00 96.62 249 ASP A N 1
ATOM 2012 C CA . ASP A 1 249 ? 9.061 -1.590 -15.925 1.00 96.62 249 ASP A CA 1
ATOM 2013 C C . ASP A 1 249 ? 10.574 -1.774 -16.196 1.00 96.62 249 ASP A C 1
ATOM 2015 O O . ASP A 1 249 ? 10.978 -2.553 -17.064 1.00 96.62 249 ASP A O 1
ATOM 2019 N N . CYS A 1 250 ? 11.442 -0.990 -15.549 1.00 96.25 250 CYS A N 1
ATOM 2020 C CA . CYS A 1 250 ? 12.891 -1.106 -15.713 1.00 96.25 250 CYS A CA 1
ATOM 2021 C C . CYS A 1 250 ? 13.415 -2.430 -15.127 1.00 96.25 250 CYS A C 1
ATOM 2023 O O . CYS A 1 250 ? 12.859 -2.957 -14.174 1.00 96.25 250 CYS A O 1
ATOM 2025 N N . CYS A 1 251 ? 14.521 -2.977 -15.651 1.00 94.50 251 CYS A N 1
ATOM 2026 C CA . CYS A 1 251 ? 15.043 -4.268 -15.169 1.00 94.50 251 CYS A CA 1
ATOM 2027 C C . CYS A 1 251 ? 15.366 -4.286 -13.663 1.00 94.50 251 CYS A C 1
ATOM 2029 O O . CYS A 1 251 ? 15.257 -5.334 -13.032 1.00 94.50 251 CYS A O 1
ATOM 2031 N N . TRP A 1 252 ? 15.736 -3.129 -13.106 1.00 95.88 252 TRP A N 1
ATOM 2032 C CA . TRP A 1 252 ? 16.069 -2.922 -11.699 1.00 95.88 252 TRP A CA 1
ATOM 2033 C C . TRP A 1 252 ? 15.526 -1.564 -11.253 1.0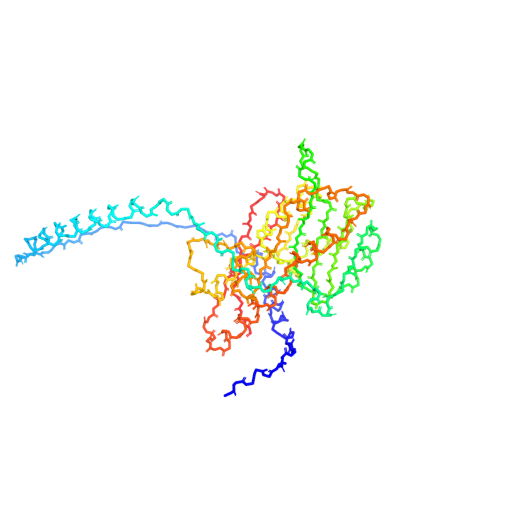0 95.88 252 TRP A C 1
ATOM 2035 O O . TRP A 1 252 ? 15.758 -0.565 -11.940 1.00 95.88 252 TRP A O 1
ATOM 2045 N N . LEU A 1 253 ? 14.840 -1.502 -10.107 1.00 97.50 253 LEU A N 1
ATOM 2046 C CA . LEU A 1 253 ? 14.422 -0.217 -9.542 1.00 97.50 253 LEU A CA 1
ATOM 2047 C C . LEU A 1 253 ? 15.638 0.568 -9.041 1.00 97.50 253 LEU A C 1
ATOM 2049 O O . LEU A 1 253 ? 16.501 0.044 -8.336 1.00 97.50 253 LEU A O 1
ATOM 2053 N N . SER A 1 254 ? 15.678 1.855 -9.370 1.00 97.38 254 SER A N 1
ATOM 2054 C CA . SER A 1 254 ? 16.673 2.781 -8.832 1.00 97.38 254 SER A CA 1
ATOM 2055 C C . SER A 1 254 ? 16.436 3.054 -7.340 1.00 97.38 254 SER A C 1
ATOM 2057 O O . SER A 1 254 ? 15.309 2.971 -6.845 1.00 97.38 254 SER A O 1
ATOM 2059 N N . LYS A 1 255 ? 17.481 3.445 -6.597 1.00 96.31 255 LYS A N 1
ATOM 2060 C CA . LYS A 1 255 ? 17.344 3.767 -5.164 1.00 96.31 255 LYS A CA 1
ATOM 2061 C C . LYS A 1 255 ? 16.276 4.846 -4.868 1.00 96.31 255 LYS A C 1
ATOM 2063 O O . LYS A 1 255 ? 15.557 4.664 -3.887 1.00 96.31 255 LYS A O 1
ATOM 2068 N N . PRO A 1 256 ? 16.091 5.900 -5.696 1.00 95.75 256 PRO A N 1
ATOM 2069 C CA . PRO A 1 256 ? 14.979 6.840 -5.534 1.00 95.75 256 PRO A CA 1
ATOM 2070 C C . PRO A 1 256 ? 13.590 6.222 -5.762 1.00 95.75 256 PRO A C 1
ATOM 2072 O O . PRO A 1 256 ? 12.668 6.566 -5.032 1.00 95.75 256 PRO A O 1
ATOM 2075 N N . GLN A 1 257 ? 13.428 5.293 -6.715 1.00 97.06 257 GLN A N 1
ATOM 2076 C CA . GLN A 1 257 ? 12.170 4.549 -6.909 1.00 97.06 257 GLN A CA 1
ATOM 2077 C C . GLN A 1 257 ? 11.847 3.663 -5.696 1.00 97.06 257 GLN A C 1
ATOM 2079 O O . GLN A 1 257 ? 10.710 3.651 -5.234 1.00 97.06 257 GLN A O 1
ATOM 2084 N N . ILE A 1 258 ? 12.854 2.976 -5.141 1.00 96.81 258 ILE A N 1
ATOM 2085 C CA . ILE A 1 258 ? 12.718 2.160 -3.922 1.00 96.81 258 ILE A CA 1
ATOM 2086 C C . ILE A 1 258 ? 12.325 3.029 -2.717 1.00 96.81 258 ILE A C 1
ATOM 2088 O O . ILE A 1 258 ? 11.384 2.691 -2.005 1.00 96.81 258 ILE A O 1
ATOM 2092 N N . ASP A 1 259 ? 13.005 4.161 -2.505 1.00 94.56 259 ASP A N 1
ATOM 2093 C CA . ASP A 1 259 ? 12.709 5.066 -1.386 1.00 94.56 259 ASP A CA 1
ATOM 2094 C C . ASP A 1 259 ? 11.337 5.750 -1.526 1.00 94.56 259 ASP A C 1
ATOM 2096 O O . ASP A 1 259 ? 10.651 5.941 -0.524 1.00 94.56 259 ASP A O 1
ATOM 2100 N N . TYR A 1 260 ? 10.911 6.078 -2.751 1.00 94.31 260 TYR A N 1
ATOM 2101 C CA . TYR A 1 260 ? 9.564 6.582 -3.042 1.00 94.31 260 TYR A CA 1
ATOM 2102 C C . TYR A 1 260 ? 8.495 5.540 -2.686 1.00 94.31 260 TYR A C 1
ATOM 2104 O O . TYR A 1 260 ? 7.648 5.791 -1.830 1.00 94.31 260 TYR A O 1
ATOM 2112 N N . ALA A 1 261 ? 8.583 4.344 -3.278 1.00 95.25 261 ALA A N 1
ATOM 2113 C CA . ALA A 1 261 ? 7.587 3.289 -3.105 1.00 95.25 261 ALA A CA 1
ATOM 2114 C C . ALA A 1 261 ? 7.488 2.804 -1.647 1.00 95.25 261 ALA A C 1
ATOM 2116 O O . ALA A 1 261 ? 6.401 2.492 -1.165 1.00 95.25 261 ALA A O 1
ATOM 2117 N N . ALA A 1 262 ? 8.606 2.795 -0.913 1.00 93.75 262 ALA A N 1
ATOM 2118 C CA . ALA A 1 262 ? 8.620 2.444 0.503 1.00 93.75 262 ALA A CA 1
ATOM 2119 C C . ALA A 1 262 ? 7.919 3.479 1.401 1.00 93.75 262 ALA A C 1
ATOM 2121 O O . ALA A 1 262 ? 7.267 3.100 2.373 1.00 93.75 262 ALA A O 1
ATOM 2122 N N . ASN A 1 263 ? 8.018 4.772 1.076 1.00 91.19 263 ASN A N 1
ATOM 2123 C CA . ASN A 1 263 ? 7.324 5.834 1.813 1.00 91.19 263 ASN A CA 1
ATOM 2124 C C . ASN A 1 263 ? 5.813 5.854 1.535 1.00 91.19 263 ASN A C 1
ATOM 2126 O O . ASN A 1 263 ? 5.030 6.192 2.422 1.00 91.19 263 ASN A O 1
ATOM 2130 N N . ASP A 1 264 ? 5.399 5.490 0.320 1.00 87.62 264 ASP A N 1
ATOM 2131 C CA . ASP A 1 264 ? 3.991 5.495 -0.086 1.00 87.62 264 ASP A CA 1
ATOM 2132 C C . ASP A 1 264 ? 3.194 4.252 0.354 1.00 87.62 264 ASP A C 1
ATOM 2134 O O . ASP A 1 264 ? 1.968 4.288 0.353 1.00 87.62 264 ASP A O 1
ATOM 2138 N N . ALA A 1 265 ? 3.841 3.204 0.882 1.00 79.06 265 ALA A N 1
ATOM 2139 C CA . ALA A 1 265 ? 3.182 1.993 1.399 1.00 79.06 265 ALA A CA 1
ATOM 2140 C C . ALA A 1 265 ? 2.356 2.179 2.709 1.00 79.06 265 ALA A C 1
ATOM 2142 O O . ALA A 1 265 ? 2.012 1.205 3.373 1.00 79.06 265 ALA A O 1
ATOM 2143 N N . THR A 1 266 ? 2.052 3.427 3.091 1.00 81.81 266 THR A N 1
ATOM 2144 C CA . THR A 1 266 ? 1.034 3.934 4.050 1.00 81.81 266 THR A CA 1
ATOM 2145 C C . THR A 1 266 ? 0.877 3.352 5.470 1.00 81.81 266 THR A C 1
ATOM 2147 O O . THR A 1 266 ? 0.110 3.928 6.245 1.00 81.81 266 THR A O 1
ATOM 2150 N N . TYR A 1 267 ? 1.599 2.309 5.896 1.00 84.19 267 TYR A N 1
ATOM 2151 C CA . TYR A 1 267 ? 1.361 1.640 7.195 1.00 84.19 267 TYR A CA 1
ATOM 2152 C C . TYR A 1 267 ? 1.397 2.572 8.420 1.00 84.19 267 TYR A C 1
ATOM 2154 O O . TYR A 1 267 ? 0.471 2.542 9.230 1.00 84.19 267 TYR A O 1
ATOM 2162 N N . LEU A 1 268 ? 2.374 3.485 8.500 1.00 85.62 268 LEU A N 1
ATOM 2163 C CA . LEU A 1 268 ? 2.464 4.508 9.559 1.00 85.62 268 LEU A CA 1
ATOM 2164 C C . LEU A 1 268 ? 1.188 5.358 9.708 1.00 85.62 268 LEU A C 1
ATOM 2166 O O . LEU A 1 268 ? 0.813 5.744 10.816 1.00 85.62 268 LEU A O 1
ATOM 2170 N N . LEU A 1 269 ? 0.509 5.662 8.598 1.00 87.88 269 LEU A N 1
ATOM 2171 C CA . LEU A 1 269 ? -0.714 6.461 8.617 1.00 87.88 269 LEU A CA 1
ATOM 2172 C C . LEU A 1 269 ? -1.903 5.655 9.154 1.00 87.88 269 LEU A C 1
ATOM 2174 O O . LEU A 1 269 ? -2.723 6.189 9.900 1.00 87.88 269 LEU A O 1
ATOM 2178 N N . ALA A 1 270 ? -1.981 4.368 8.813 1.00 87.69 270 ALA A N 1
ATOM 2179 C CA . ALA A 1 270 ? -3.001 3.474 9.343 1.00 87.69 270 ALA A CA 1
ATOM 2180 C C . ALA A 1 270 ? -2.785 3.180 10.837 1.00 87.69 270 ALA A C 1
ATOM 2182 O O . ALA A 1 270 ? -3.745 3.266 11.598 1.00 87.69 270 ALA A O 1
ATOM 2183 N N . GLU A 1 271 ? -1.540 2.944 11.281 1.00 86.50 271 GLU A N 1
ATOM 2184 C CA . GLU A 1 271 ? -1.191 2.852 12.711 1.00 86.50 271 GLU A CA 1
ATOM 2185 C C . GLU A 1 271 ? -1.709 4.073 13.481 1.00 86.50 271 GLU A C 1
ATOM 2187 O O . GLU A 1 271 ? -2.381 3.927 14.503 1.00 86.50 271 GLU A O 1
ATOM 2192 N N . ARG A 1 272 ? -1.462 5.284 12.961 1.00 89.81 272 ARG A N 1
ATOM 2193 C CA . ARG A 1 272 ? -1.914 6.531 13.588 1.00 89.81 272 ARG A CA 1
ATOM 2194 C C . ARG A 1 272 ? -3.434 6.676 13.610 1.00 89.81 272 ARG A C 1
ATOM 2196 O O . ARG A 1 272 ? -3.976 7.102 14.627 1.00 89.81 272 ARG A O 1
ATOM 2203 N N . ILE A 1 273 ? -4.122 6.319 12.525 1.00 89.50 273 ILE A N 1
ATOM 2204 C CA . ILE A 1 273 ? -5.590 6.337 12.466 1.00 89.50 273 ILE A CA 1
ATOM 2205 C C . ILE A 1 273 ? -6.171 5.353 13.489 1.00 89.50 273 ILE A C 1
ATOM 2207 O O . ILE A 1 273 ? -6.997 5.758 14.301 1.00 89.50 273 ILE A O 1
ATOM 2211 N N . PHE A 1 274 ? -5.714 4.098 13.519 1.00 86.75 274 PHE A N 1
ATOM 2212 C CA . PHE A 1 274 ? -6.221 3.087 14.455 1.00 86.75 274 PHE A CA 1
ATOM 2213 C C . PHE A 1 274 ? -5.895 3.418 15.924 1.00 86.75 274 PHE A C 1
ATOM 2215 O O . PHE A 1 274 ? -6.710 3.139 16.807 1.00 86.75 274 PHE A O 1
ATOM 2222 N N . ALA A 1 275 ? -4.754 4.063 16.198 1.00 86.81 275 ALA A N 1
ATOM 2223 C CA . ALA A 1 275 ? -4.437 4.601 17.522 1.00 86.81 275 ALA A CA 1
ATOM 2224 C C . ALA A 1 275 ? -5.442 5.687 17.946 1.00 86.81 275 ALA A C 1
ATOM 2226 O O . ALA A 1 275 ? -6.067 5.552 18.994 1.00 86.81 275 ALA A O 1
ATOM 2227 N N . LEU A 1 276 ? -5.694 6.689 17.093 1.00 87.88 276 LEU A N 1
ATOM 2228 C CA . LEU A 1 276 ? -6.672 7.753 17.366 1.00 87.88 276 LEU A CA 1
ATOM 2229 C C . LEU A 1 276 ? -8.103 7.211 17.544 1.00 87.88 276 LEU A C 1
ATOM 2231 O O . LEU A 1 276 ? -8.831 7.697 18.406 1.00 87.88 276 LEU A O 1
ATOM 2235 N N . GLN A 1 277 ? -8.501 6.181 16.784 1.00 86.44 277 GLN A N 1
ATOM 2236 C CA . GLN A 1 277 ? -9.782 5.486 16.988 1.00 86.44 277 GLN A CA 1
ATOM 2237 C C . GLN A 1 277 ? -9.859 4.802 18.359 1.00 86.44 277 GLN A C 1
ATOM 2239 O O . GLN A 1 277 ? -10.899 4.847 19.014 1.00 86.44 277 GLN A O 1
ATOM 2244 N N . SER A 1 278 ? -8.758 4.183 18.795 1.00 83.00 278 SER A N 1
ATOM 2245 C CA . SER A 1 278 ? -8.661 3.502 20.092 1.00 83.00 278 SER A CA 1
ATOM 2246 C C . SER A 1 278 ? -8.699 4.492 21.258 1.00 83.00 278 SER A C 1
ATOM 2248 O O . SER A 1 278 ? -9.399 4.256 22.237 1.00 83.00 278 SER A O 1
ATOM 2250 N N . GLU A 1 279 ? -7.987 5.614 21.135 1.00 86.75 279 GLU A N 1
ATOM 2251 C CA . GLU A 1 279 ? -7.981 6.714 22.107 1.00 86.75 279 GLU A CA 1
ATOM 2252 C C . GLU A 1 279 ? -9.380 7.336 22.258 1.00 86.75 279 GLU A C 1
ATOM 2254 O O . GLU A 1 279 ? -9.850 7.540 23.373 1.00 86.75 279 GLU A O 1
ATOM 2259 N N . GLN A 1 280 ? -10.081 7.585 21.148 1.00 85.62 280 GLN A N 1
ATOM 2260 C CA . GLN A 1 280 ? -11.409 8.209 21.157 1.00 85.62 280 GLN A CA 1
ATOM 2261 C C . GLN A 1 280 ? -12.509 7.274 21.678 1.00 85.62 280 GLN A C 1
ATOM 2263 O O . GLN A 1 280 ? -13.307 7.705 22.504 1.00 85.62 280 GLN A O 1
ATOM 2268 N N . ILE A 1 281 ? -12.525 5.992 21.290 1.00 81.50 281 ILE A N 1
ATOM 2269 C CA . ILE A 1 281 ? -13.494 5.012 21.827 1.00 81.50 281 ILE A CA 1
ATOM 2270 C C . ILE A 1 281 ? -13.248 4.721 23.319 1.00 81.50 281 ILE A C 1
ATOM 2272 O O . ILE A 1 281 ? -14.191 4.426 24.049 1.00 81.50 281 ILE A O 1
ATOM 2276 N N . ALA A 1 282 ? -12.008 4.853 23.806 1.00 82.50 282 ALA A N 1
ATOM 2277 C CA . ALA A 1 282 ? -11.709 4.763 25.238 1.00 82.50 282 ALA A CA 1
ATOM 2278 C C . ALA A 1 282 ? -12.195 5.984 26.049 1.00 82.50 282 ALA A C 1
ATOM 2280 O O . ALA A 1 282 ? -12.380 5.862 27.259 1.00 82.50 282 ALA A O 1
ATOM 2281 N N . LEU A 1 283 ? -12.400 7.139 25.403 1.00 87.19 283 LEU A N 1
ATOM 2282 C CA . LEU A 1 283 ? -12.964 8.350 26.015 1.00 87.19 283 LEU A CA 1
ATOM 2283 C C . LEU A 1 283 ? -14.499 8.388 25.925 1.00 87.19 283 LEU A C 1
ATOM 2285 O O . LEU A 1 283 ? -15.153 8.787 26.884 1.00 87.19 283 LEU A O 1
ATOM 2289 N N . ASP A 1 284 ? -15.068 7.956 24.797 1.00 82.75 284 ASP A N 1
ATOM 2290 C CA . ASP A 1 284 ? -16.512 7.846 24.570 1.00 82.75 284 ASP A CA 1
ATOM 2291 C C . ASP A 1 284 ? -16.841 6.552 23.791 1.00 82.75 284 ASP A C 1
ATOM 2293 O O . ASP A 1 284 ? -16.749 6.519 22.559 1.00 82.75 284 ASP A O 1
ATOM 2297 N N . PRO A 1 285 ? -17.279 5.483 24.487 1.00 82.62 285 PRO A N 1
ATOM 2298 C CA . PRO A 1 285 ? -17.674 4.218 23.864 1.00 82.62 285 PRO A CA 1
ATOM 2299 C C . PRO A 1 285 ? -18.904 4.285 22.940 1.00 82.62 285 PRO A C 1
ATOM 2301 O O . PRO A 1 285 ? -19.236 3.279 22.311 1.00 82.62 285 PRO A O 1
ATOM 2304 N N . SER A 1 286 ? -19.607 5.423 22.849 1.00 80.19 286 SER A N 1
ATOM 2305 C CA . SER A 1 286 ? -20.686 5.623 21.870 1.00 80.19 286 SER A CA 1
ATOM 2306 C C . SER A 1 286 ? -20.161 5.984 20.471 1.00 80.19 286 SER A C 1
ATOM 2308 O O . SER A 1 286 ? -20.856 5.767 19.465 1.00 80.19 286 SER A O 1
ATOM 2310 N N . ILE A 1 287 ? -18.914 6.471 20.381 1.00 77.44 287 ILE A N 1
ATOM 2311 C CA . ILE A 1 287 ? -18.239 6.758 19.115 1.00 77.44 287 ILE A CA 1
ATOM 2312 C C . ILE A 1 287 ? -18.151 5.481 18.282 1.00 77.44 287 ILE A C 1
ATOM 2314 O O . ILE A 1 287 ? -17.818 4.396 18.750 1.00 77.44 287 ILE A O 1
ATOM 2318 N N . SER A 1 288 ? -18.437 5.614 16.989 1.00 74.88 288 SER A N 1
ATOM 2319 C CA . SER A 1 288 ? -18.219 4.537 16.032 1.00 74.88 288 SER A CA 1
ATOM 2320 C C . SER A 1 288 ? -17.831 5.093 14.671 1.00 74.88 288 SER A C 1
ATOM 2322 O O . SER A 1 288 ? -18.403 6.068 14.185 1.00 74.88 288 SER A O 1
ATOM 2324 N N . TYR A 1 289 ? -16.844 4.446 14.061 1.00 77.25 289 TYR A N 1
ATOM 2325 C CA . TYR A 1 289 ? -16.326 4.787 12.741 1.00 77.25 289 TYR A CA 1
ATOM 2326 C C . TYR A 1 289 ? -17.023 3.958 11.671 1.00 77.25 289 TYR A C 1
ATOM 2328 O O . TYR A 1 289 ? -17.324 2.790 11.900 1.00 77.25 289 TYR A O 1
ATOM 2336 N N . ALA A 1 290 ? -17.235 4.542 10.497 1.00 74.12 290 ALA A N 1
ATOM 2337 C CA . ALA A 1 290 ? -17.621 3.822 9.296 1.00 74.12 290 ALA A CA 1
ATOM 2338 C C . ALA A 1 290 ? -16.371 3.588 8.442 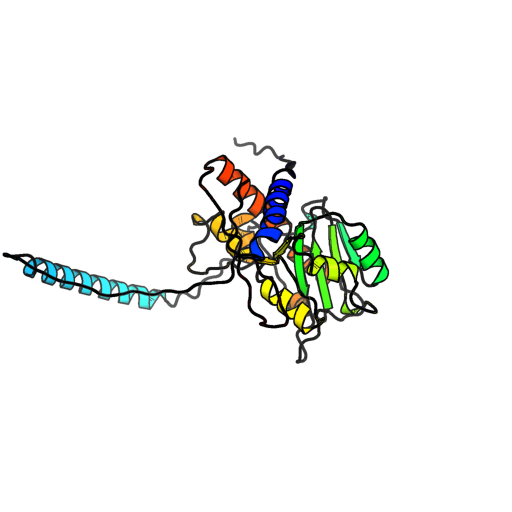1.00 74.12 290 ALA A C 1
ATOM 2340 O O . ALA A 1 290 ? -15.801 4.532 7.892 1.00 74.12 290 ALA A O 1
ATOM 2341 N N . ILE A 1 291 ? -15.945 2.332 8.316 1.00 71.88 291 ILE A N 1
ATOM 2342 C CA . ILE A 1 291 ? -14.949 1.962 7.303 1.00 71.88 291 ILE A CA 1
ATOM 2343 C C . ILE A 1 291 ? -15.591 2.105 5.914 1.00 71.88 291 ILE A C 1
ATOM 2345 O O . ILE A 1 291 ? -16.700 1.617 5.711 1.00 71.88 291 ILE A O 1
ATOM 2349 N N . ASP A 1 292 ? -14.909 2.739 4.958 1.00 73.75 292 ASP A N 1
ATOM 2350 C CA . ASP A 1 292 ? -15.259 2.627 3.537 1.00 73.75 292 ASP A CA 1
ATOM 2351 C C . ASP A 1 292 ? -14.457 1.467 2.928 1.00 73.75 292 ASP A C 1
ATOM 2353 O O . ASP A 1 292 ? -13.285 1.609 2.567 1.00 73.75 292 ASP A O 1
ATOM 2357 N N . LEU A 1 293 ? -15.087 0.289 2.932 1.00 78.44 293 LEU A N 1
ATOM 2358 C CA . LEU A 1 293 ? -14.568 -0.942 2.336 1.00 78.44 293 LEU A CA 1
ATOM 2359 C C . LEU A 1 293 ? -14.836 -0.982 0.823 1.00 78.44 293 LEU A C 1
ATOM 2361 O O . LEU A 1 293 ? -15.850 -0.476 0.349 1.00 78.44 293 LEU A O 1
ATOM 2365 N N . CYS A 1 294 ? -13.952 -1.631 0.073 1.00 81.81 294 CYS A N 1
ATOM 2366 C CA . CYS A 1 294 ? -14.092 -1.892 -1.353 1.00 81.81 294 CYS A CA 1
ATOM 2367 C C . CYS A 1 294 ? -13.673 -3.334 -1.670 1.00 81.81 294 CYS A C 1
ATOM 2369 O O . CYS A 1 294 ? -12.541 -3.738 -1.405 1.00 81.81 294 CYS A O 1
ATOM 2371 N N . ASP A 1 295 ? -14.594 -4.078 -2.279 1.00 85.00 295 ASP A N 1
ATOM 2372 C CA . ASP A 1 295 ? -14.327 -5.342 -2.968 1.00 85.00 295 ASP A CA 1
ATOM 2373 C C . ASP A 1 295 ? -14.453 -5.136 -4.481 1.00 85.00 295 ASP A C 1
ATOM 2375 O O . ASP A 1 295 ? -15.294 -4.353 -4.939 1.00 85.00 295 ASP A O 1
ATOM 2379 N N . ILE A 1 296 ? -13.655 -5.876 -5.253 1.00 84.94 296 ILE A N 1
ATOM 2380 C CA . ILE A 1 296 ? -13.751 -5.959 -6.715 1.00 84.94 296 ILE A CA 1
ATOM 2381 C C . ILE A 1 296 ? -14.404 -7.293 -7.110 1.00 84.94 296 ILE A C 1
ATOM 2383 O O . ILE A 1 296 ? -14.013 -8.339 -6.591 1.00 84.94 296 ILE A O 1
ATOM 2387 N N . ASP A 1 297 ? -15.384 -7.278 -8.021 1.00 76.19 297 ASP A N 1
ATOM 2388 C CA . ASP A 1 297 ? -15.990 -8.482 -8.614 1.00 76.19 297 ASP A CA 1
ATOM 2389 C C . ASP A 1 297 ? -16.103 -8.403 -10.149 1.00 76.19 297 ASP A C 1
ATOM 2391 O O . ASP A 1 297 ? -16.135 -7.312 -10.731 1.00 76.19 297 ASP A O 1
ATOM 2395 N N . GLN A 1 298 ? -16.138 -9.583 -10.783 1.00 64.19 298 GLN A N 1
ATOM 2396 C CA . GLN A 1 298 ? -16.196 -9.766 -12.241 1.00 64.19 298 GLN A CA 1
ATOM 2397 C C . GLN A 1 298 ? -17.539 -9.337 -12.850 1.00 64.19 298 GLN A C 1
ATOM 2399 O O . GLN A 1 298 ? -17.557 -8.741 -13.924 1.00 64.19 298 GLN A O 1
ATOM 2404 N N . GLU A 1 299 ? -18.661 -9.607 -12.178 1.00 50.66 299 GLU A N 1
ATOM 2405 C CA . GLU A 1 299 ? -20.001 -9.392 -12.745 1.00 50.66 299 GLU A CA 1
ATOM 2406 C C . GLU A 1 299 ? -20.392 -7.916 -12.867 1.00 50.66 299 GLU A C 1
ATOM 2408 O O . GLU A 1 299 ? -21.248 -7.568 -13.683 1.00 50.66 299 GLU A O 1
ATOM 2413 N N . THR A 1 300 ? -19.836 -7.035 -12.026 1.00 49.09 300 THR A N 1
ATOM 2414 C CA . THR A 1 300 ? -20.380 -5.678 -11.889 1.00 49.09 300 THR A CA 1
ATOM 2415 C C . THR A 1 300 ? -19.365 -4.548 -11.994 1.00 49.09 300 THR A C 1
ATOM 2417 O O . THR A 1 300 ? -19.754 -3.430 -12.340 1.00 49.09 300 THR A O 1
ATOM 2420 N N . THR A 1 301 ? -18.092 -4.774 -11.648 1.00 46.22 301 THR A N 1
ATOM 2421 C CA . THR A 1 301 ? -17.092 -3.718 -11.361 1.00 46.22 301 THR A CA 1
ATOM 2422 C C . THR A 1 301 ? -17.535 -2.678 -10.304 1.00 46.22 301 THR A C 1
ATOM 2424 O O . THR A 1 301 ? -16.890 -1.631 -10.127 1.00 46.22 301 THR A O 1
ATOM 2427 N N . LYS A 1 302 ? -18.642 -2.924 -9.587 1.00 44.06 302 LYS A N 1
ATOM 2428 C CA . LYS A 1 302 ? -19.221 -2.003 -8.600 1.00 44.06 302 LYS A CA 1
ATOM 2429 C C . LYS A 1 302 ? -18.457 -2.113 -7.292 1.00 44.06 302 LYS A C 1
ATOM 2431 O O . LYS A 1 302 ? -18.174 -3.196 -6.800 1.00 44.06 302 LYS A O 1
ATOM 2436 N N . VAL A 1 303 ? -18.183 -0.959 -6.697 1.00 51.53 303 VAL A N 1
ATOM 2437 C CA . VAL A 1 303 ? -17.563 -0.877 -5.375 1.00 51.53 303 VAL A CA 1
ATOM 2438 C C . VAL A 1 303 ? -18.606 -1.241 -4.322 1.00 51.53 303 VAL A C 1
ATOM 2440 O O . VAL A 1 303 ? -19.519 -0.452 -4.065 1.00 51.53 303 VAL A O 1
ATOM 2443 N N . ARG A 1 304 ? -18.482 -2.423 -3.710 1.00 52.34 304 ARG A N 1
ATOM 2444 C CA . ARG A 1 304 ? -19.326 -2.822 -2.574 1.00 52.34 304 ARG A CA 1
ATOM 2445 C C . ARG A 1 304 ? -18.859 -2.091 -1.309 1.00 52.34 304 ARG A C 1
ATOM 2447 O O . ARG A 1 304 ? -17.926 -2.532 -0.648 1.00 52.34 304 ARG A O 1
ATOM 2454 N N . ARG A 1 305 ? -19.489 -0.949 -1.008 1.00 52.81 305 ARG A N 1
ATOM 2455 C CA . ARG A 1 305 ? -19.184 -0.119 0.171 1.00 52.81 305 ARG A CA 1
ATOM 2456 C C . ARG A 1 305 ? -19.883 -0.638 1.422 1.00 52.81 305 ARG A C 1
ATOM 2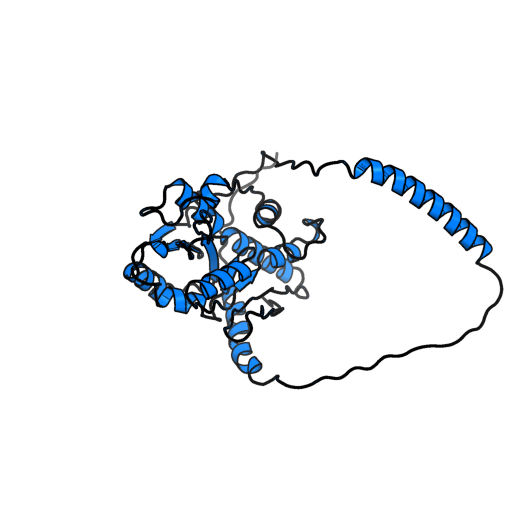458 O O . ARG A 1 305 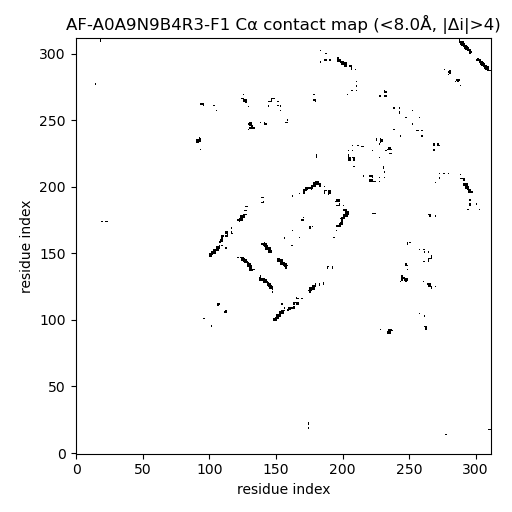? -21.105 -0.544 1.524 1.00 52.81 305 ARG A O 1
ATOM 2465 N N . PHE A 1 306 ? -19.113 -1.123 2.394 1.00 51.44 306 PHE A N 1
ATOM 2466 C CA . PHE A 1 306 ? -19.638 -1.620 3.669 1.00 51.44 306 PHE A CA 1
ATOM 2467 C C . PHE A 1 306 ? -19.260 -0.701 4.833 1.00 51.44 306 PHE A C 1
ATOM 2469 O O . PHE A 1 306 ? -18.176 -0.833 5.393 1.00 51.44 306 PHE A O 1
ATOM 2476 N N . ALA A 1 307 ? -20.183 0.173 5.247 1.00 44.38 307 ALA A N 1
ATOM 2477 C CA . ALA A 1 307 ? -20.037 0.976 6.462 1.00 44.38 307 ALA A CA 1
ATOM 2478 C C . ALA A 1 307 ? -20.001 0.068 7.707 1.00 44.38 307 ALA A C 1
ATOM 2480 O O . ALA A 1 307 ? -21.035 -0.309 8.265 1.00 44.38 307 ALA A O 1
ATOM 2481 N N . MET A 1 308 ? -18.799 -0.326 8.128 1.00 44.41 308 MET A N 1
ATOM 2482 C CA . MET A 1 308 ? -18.606 -1.239 9.253 1.00 44.41 308 MET A CA 1
ATOM 2483 C C . MET A 1 308 ? -18.248 -0.464 10.521 1.00 44.41 308 MET A C 1
ATOM 2485 O O . MET A 1 308 ? -17.204 0.182 10.554 1.00 44.41 308 MET A O 1
ATOM 2489 N N . LYS A 1 309 ? -19.088 -0.563 11.563 1.00 44.47 309 LYS A N 1
ATOM 2490 C CA . LYS A 1 309 ? -18.745 -0.078 12.906 1.00 44.47 309 LYS A CA 1
ATOM 2491 C C . LYS A 1 309 ? -17.587 -0.899 13.466 1.00 44.47 309 LYS A C 1
ATOM 2493 O O . LYS A 1 309 ? -17.728 -2.109 13.641 1.00 44.47 309 LYS A O 1
ATOM 2498 N N . ILE A 1 310 ? -16.483 -0.234 13.793 1.00 41.47 310 ILE A N 1
ATOM 2499 C CA . ILE A 1 310 ? -15.482 -0.786 14.708 1.00 41.47 310 ILE A CA 1
ATOM 2500 C C . ILE A 1 310 ? -16.017 -0.586 16.129 1.00 41.47 310 ILE A C 1
ATOM 2502 O O . ILE A 1 310 ? -16.293 0.545 16.524 1.00 41.47 310 ILE A O 1
ATOM 2506 N N . ILE A 1 311 ? -16.169 -1.683 16.868 1.00 36.50 311 ILE A N 1
ATOM 2507 C CA . ILE A 1 311 ? -16.334 -1.698 18.325 1.00 36.50 311 ILE A CA 1
ATOM 2508 C C . ILE A 1 311 ? -15.045 -2.334 18.850 1.00 36.50 311 ILE A C 1
ATOM 2510 O O . ILE A 1 311 ? -14.679 -3.417 18.383 1.00 36.50 311 ILE A O 1
ATOM 2514 N N . ILE A 1 312 ? -14.323 -1.620 19.719 1.00 38.25 312 ILE A N 1
ATOM 2515 C CA . ILE A 1 312 ? -12.969 -1.986 20.171 1.00 38.25 312 ILE A CA 1
ATOM 2516 C C . ILE A 1 312 ? -13.020 -2.780 21.465 1.00 38.25 312 ILE A C 1
ATOM 2518 O O . ILE A 1 312 ? -13.790 -2.453 22.388 1.00 38.25 312 ILE A O 1
#

Mean predicted aligned error: 14.6 Å

InterPro domains:
  IPR002562 3'-5' exonuclease domain [PF01612] (106-269)
  IPR002562 3'-5' exonuclease domain [SM00474] (104-282)
  IPR012337 Ribonuclease H-like superfamily [SSF53098] (121-269)
  IPR036397 Ribonuclease H superfamily [G3DSA:3.30.420.10] (82-277)
  IPR051132 3'-5' Exonuclease domain-containing protein [PTHR13620] (86-269)

Solvent-accessible surface area (backbone atoms only — not comparable to full-atom values): 18361 Å² total; per-residue (Å²): 136,89,79,88,78,86,86,78,84,87,84,70,73,71,60,57,59,49,52,51,56,56,53,64,60,48,72,61,59,71,78,73,79,84,85,89,88,89,87,89,83,88,92,85,91,86,91,89,88,80,91,86,58,61,80,59,45,56,53,49,50,51,52,50,54,52,49,52,50,54,51,50,58,55,48,64,68,52,73,71,62,68,82,75,78,76,70,65,81,83,44,52,71,65,53,53,82,82,44,86,64,55,44,80,42,82,38,48,49,34,63,60,46,23,54,58,45,70,69,54,79,80,49,55,30,10,36,43,73,44,34,20,57,70,66,82,78,51,58,55,71,10,32,40,27,39,13,44,100,38,40,34,37,39,38,32,50,62,65,24,94,52,82,32,64,45,51,47,54,47,41,43,27,66,85,24,41,32,30,18,60,68,34,62,58,51,38,52,46,45,26,75,6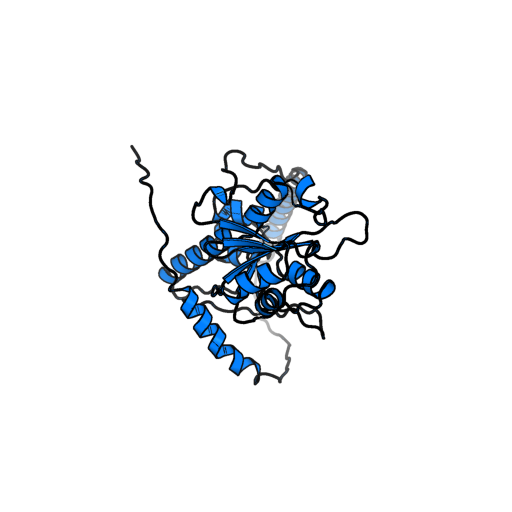3,69,69,42,47,27,21,36,28,35,33,44,22,43,46,49,48,71,70,39,53,92,76,51,96,67,93,67,82,54,50,54,63,52,61,48,35,42,71,70,66,61,21,36,70,88,77,54,63,68,60,67,59,26,74,48,66,48,98,65,81,49,71,68,50,51,57,49,52,57,47,60,13,41,39,74,58,52,54,50,48,55,47,48,49,51,56,47,35,74,76,39,76,84,59,66,52,57,44,51,30,26,34,50,50,89,94,69,72,54,72,55,68,49,74,44,70,61,73,126

pLDDT: mean 72.42, std 27.39, range [19.45, 98.69]

Foldseek 3Di:
DDDPDDDDDDPDPPLVVLVLVVVVVVVVVVVPDDDDDDDDDDDDDDDDDDDDDVVVVVVVVVVVVVVVVVVVVVVVVCVPPPPPPPPVPPFAAQFPVVDQLEDEDEAQELVVVQVVLVPDDAQEWQWDFAFAVPDPPTDQTQWIWTDDPRYIYIYRQLRYPHHRPSVLVQQQDQSRAYEAAVCLVVCVSCCVRPVRWGFNYWHLQQLLCQLCVVQDPDPDNGDDPQSLCCRQVVHGYDDDVCLRNDHSSDNDDDPVVSRNSSSRSCPVSVVSSVVSVVVVCVVPVVDWFFTQTATADDPPRDGPGGGDTSRD

Organism: NCBI:txid144530